Protein AF-A0A7S1RAZ5-F1 (afdb_monomer_lite)

Structure (mmCIF, N/CA/C/O backbone):
data_AF-A0A7S1RAZ5-F1
#
_entry.id   AF-A0A7S1RAZ5-F1
#
loop_
_atom_site.group_PDB
_atom_site.id
_atom_site.type_symbol
_atom_site.label_atom_id
_atom_site.label_alt_id
_atom_site.label_comp_id
_atom_site.label_asym_id
_atom_site.label_entity_id
_atom_site.label_seq_id
_atom_site.pdbx_PDB_ins_code
_atom_site.Cartn_x
_atom_site.Cartn_y
_atom_site.Cartn_z
_atom_site.occupancy
_atom_site.B_iso_or_equiv
_atom_site.auth_seq_id
_atom_site.auth_comp_id
_atom_site.auth_asym_id
_atom_site.auth_atom_id
_atom_site.pdbx_PDB_model_num
ATOM 1 N N . HIS A 1 1 ? 6.967 10.173 -0.374 1.00 57.59 1 HIS A N 1
ATOM 2 C CA . HIS A 1 1 ? 5.777 9.998 -1.207 1.00 57.59 1 HIS A CA 1
ATOM 3 C C . HIS A 1 1 ? 4.583 10.631 -0.535 1.00 57.59 1 HIS A C 1
ATOM 5 O O . HIS A 1 1 ? 4.177 10.258 0.562 1.00 57.59 1 HIS A O 1
ATOM 11 N N . ASP A 1 2 ? 4.036 11.624 -1.214 1.00 64.44 2 ASP A N 1
ATOM 12 C CA . ASP A 1 2 ? 2.746 12.195 -0.880 1.00 64.44 2 ASP A CA 1
ATOM 13 C C . ASP A 1 2 ? 1.696 11.115 -1.166 1.00 64.44 2 ASP A C 1
ATOM 15 O O . ASP A 1 2 ? 1.567 10.664 -2.300 1.00 64.44 2 ASP A O 1
ATOM 19 N N . PHE A 1 3 ? 1.022 10.618 -0.130 1.00 72.19 3 PHE A N 1
ATOM 20 C CA . PHE A 1 3 ? 0.052 9.518 -0.200 1.00 72.19 3 PHE A CA 1
ATOM 21 C C . PHE A 1 3 ? -1.250 9.973 -0.895 1.00 72.19 3 PHE A C 1
ATOM 23 O O . PHE A 1 3 ? -2.322 10.004 -0.291 1.0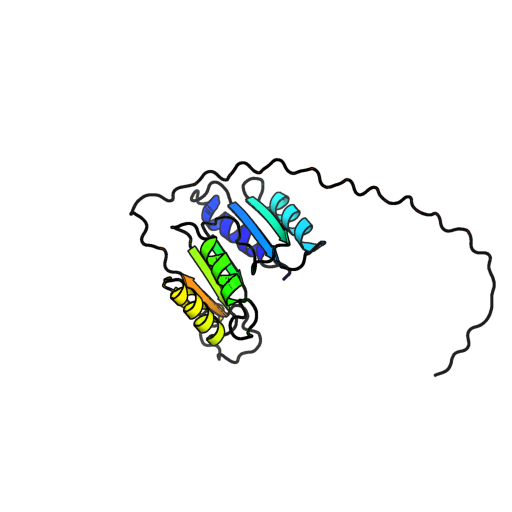0 72.19 3 PHE A O 1
ATOM 30 N N . PHE A 1 4 ? -1.150 10.413 -2.152 1.00 83.06 4 PHE A N 1
ATOM 31 C CA . PHE A 1 4 ? -2.234 11.006 -2.939 1.00 83.06 4 PHE A CA 1
ATOM 32 C C . PHE A 1 4 ? -3.347 10.011 -3.267 1.00 83.06 4 PHE A C 1
ATOM 34 O O . PHE A 1 4 ? -4.459 10.408 -3.605 1.00 83.06 4 PHE A O 1
ATOM 41 N N . GLU A 1 5 ? -3.076 8.717 -3.142 1.00 83.25 5 GLU A N 1
ATOM 42 C CA . GLU A 1 5 ? -4.035 7.647 -3.367 1.00 83.25 5 GLU A CA 1
ATOM 43 C C . GLU A 1 5 ? -5.006 7.480 -2.192 1.00 83.25 5 GLU A C 1
ATOM 45 O O . GLU A 1 5 ? -6.050 6.848 -2.368 1.00 83.25 5 GLU A O 1
ATOM 50 N N . ALA A 1 6 ? -4.710 8.046 -1.010 1.00 84.94 6 ALA A N 1
ATOM 51 C CA . ALA A 1 6 ? -5.523 7.857 0.194 1.00 84.94 6 ALA A CA 1
ATOM 52 C C . ALA A 1 6 ? -7.012 8.171 -0.028 1.00 84.94 6 ALA A C 1
ATOM 54 O O . ALA A 1 6 ? -7.842 7.331 0.332 1.00 84.94 6 ALA A O 1
ATOM 55 N N . PRO A 1 7 ? -7.387 9.304 -0.663 1.00 88.00 7 PRO A N 1
ATOM 56 C CA . PRO A 1 7 ? -8.792 9.633 -0.867 1.00 88.00 7 PRO A CA 1
ATOM 57 C C . PRO A 1 7 ? -9.536 8.633 -1.751 1.00 88.00 7 PRO A C 1
ATOM 59 O O . PRO A 1 7 ? -10.714 8.363 -1.519 1.00 88.00 7 PRO A O 1
ATOM 62 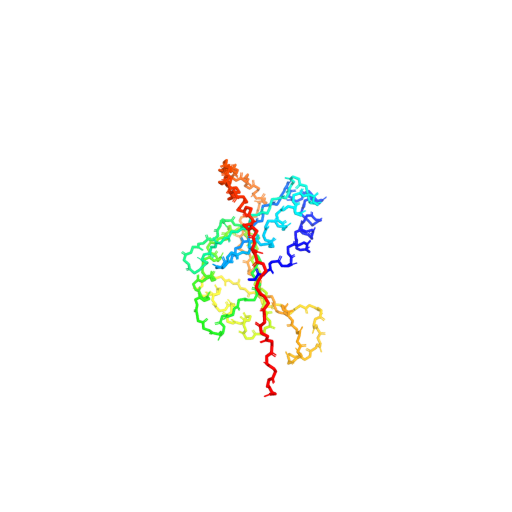N N . LEU A 1 8 ? -8.856 8.047 -2.739 1.00 91.12 8 LEU A N 1
ATOM 63 C CA . LEU A 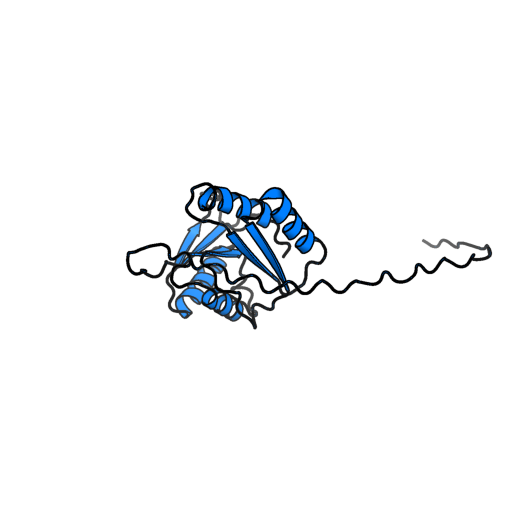1 8 ? -9.443 7.052 -3.634 1.00 91.12 8 LEU A CA 1
ATOM 64 C C . LEU A 1 8 ? -9.521 5.683 -2.952 1.00 91.12 8 LEU A C 1
ATOM 66 O O . LEU A 1 8 ? -10.577 5.050 -2.939 1.00 91.12 8 LEU A O 1
ATOM 70 N N . LEU A 1 9 ? -8.416 5.245 -2.346 1.00 91.38 9 LEU A N 1
ATOM 71 C CA . LEU A 1 9 ? -8.306 3.929 -1.727 1.00 91.38 9 LEU A CA 1
ATOM 72 C C . LEU A 1 9 ? -9.225 3.792 -0.513 1.00 91.38 9 LEU A C 1
ATOM 74 O O . LEU A 1 9 ? -9.953 2.807 -0.411 1.00 91.38 9 LEU A O 1
ATOM 78 N N . LEU A 1 10 ? -9.213 4.762 0.405 1.00 95.06 10 LEU A N 1
ATOM 79 C CA . LEU A 1 10 ? -10.023 4.681 1.620 1.00 95.06 10 LEU A CA 1
ATOM 80 C C . LEU A 1 10 ? -11.514 4.711 1.289 1.00 95.06 10 LEU A C 1
ATOM 82 O O . LEU A 1 10 ? -12.260 3.896 1.825 1.00 95.06 10 LEU A O 1
ATOM 86 N N . SER A 1 11 ? -11.937 5.570 0.359 1.00 95.56 11 SER A N 1
ATOM 87 C CA . SER A 1 11 ? -13.334 5.621 -0.093 1.00 95.56 11 SER A CA 1
ATOM 88 C C . SER A 1 11 ? -13.774 4.292 -0.709 1.00 95.56 11 SER A C 1
ATOM 90 O O . SER A 1 11 ? -14.821 3.756 -0.350 1.00 95.56 11 SER A O 1
ATOM 92 N N . PHE A 1 12 ? -12.939 3.706 -1.573 1.00 95.50 12 PHE A N 1
ATOM 93 C CA . PHE A 1 12 ? -13.202 2.391 -2.152 1.00 95.50 12 PHE A CA 1
ATOM 94 C C . PHE A 1 12 ? -13.322 1.300 -1.077 1.00 95.50 12 PHE A C 1
ATOM 96 O O . PHE A 1 12 ? -14.238 0.479 -1.117 1.00 95.50 12 PHE A O 1
ATOM 103 N N . LEU A 1 13 ? -12.424 1.286 -0.089 1.00 95.06 13 LEU A N 1
ATOM 104 C CA . LEU A 1 13 ? -12.468 0.305 0.996 1.00 95.06 13 LEU A CA 1
ATOM 105 C C . LEU A 1 13 ? -13.710 0.480 1.880 1.00 95.06 13 LEU A C 1
ATOM 107 O O . LEU A 1 13 ? -14.305 -0.521 2.278 1.00 95.06 13 LEU A O 1
ATOM 111 N N . VAL A 1 14 ? -14.137 1.715 2.156 1.00 96.44 14 VAL A N 1
ATOM 112 C CA . VAL A 1 14 ? -15.386 1.994 2.886 1.00 96.44 14 VAL A CA 1
ATOM 113 C C . VAL A 1 14 ? -16.583 1.411 2.143 1.00 96.44 14 VAL A C 1
ATOM 115 O O . VAL A 1 14 ? -17.307 0.598 2.721 1.00 96.44 14 VAL A O 1
ATOM 118 N N . GLU A 1 15 ? -16.730 1.733 0.856 1.00 96.75 15 GLU A N 1
ATOM 119 C CA . GLU A 1 15 ? -17.832 1.243 0.016 1.00 96.75 15 GLU A CA 1
ATOM 120 C C . GLU A 1 15 ? -17.870 -0.292 -0.017 1.00 96.75 15 GLU A C 1
ATOM 122 O O . GLU A 1 15 ? -18.930 -0.923 0.007 1.00 96.75 15 GLU A O 1
ATOM 127 N N . ARG A 1 16 ? -16.696 -0.929 -0.086 1.00 95.31 16 ARG A N 1
ATOM 128 C CA . ARG A 1 16 ? -16.595 -2.380 -0.274 1.00 95.31 16 ARG A CA 1
ATOM 129 C C . ARG A 1 16 ? -16.663 -3.181 1.008 1.00 95.31 16 ARG A C 1
ATOM 131 O O . ARG A 1 16 ? -17.141 -4.312 0.960 1.00 95.31 16 ARG A O 1
ATOM 138 N N . LEU A 1 17 ? -16.194 -2.635 2.122 1.00 94.69 17 LEU A N 1
ATOM 139 C CA . LEU A 1 17 ? -16.092 -3.367 3.379 1.00 94.69 17 LEU A CA 1
ATOM 140 C C . LEU A 1 17 ? -17.110 -2.873 4.397 1.00 94.69 17 LEU A C 1
ATOM 142 O O . LEU A 1 17 ? -17.865 -3.670 4.948 1.00 94.69 17 LEU A O 1
ATOM 146 N N . VAL A 1 18 ? -17.150 -1.567 4.643 1.00 94.56 18 VAL A N 1
ATOM 147 C CA . VAL A 1 18 ? -17.951 -0.994 5.728 1.00 94.56 18 VAL A CA 1
ATOM 148 C C . VAL A 1 18 ? -19.419 -0.912 5.328 1.00 94.56 18 VAL A C 1
ATOM 150 O O . VAL A 1 18 ? -20.278 -1.428 6.041 1.00 94.56 18 VAL A O 1
ATOM 153 N N . ASP A 1 19 ? -19.719 -0.345 4.162 1.00 95.44 19 ASP A N 1
ATOM 154 C CA . ASP A 1 19 ? -21.107 -0.138 3.727 1.00 95.44 19 ASP A CA 1
ATOM 155 C C . ASP A 1 19 ? -21.813 -1.450 3.358 1.00 95.44 19 ASP A C 1
ATOM 157 O O . ASP A 1 19 ? -23.037 -1.546 3.407 1.00 95.44 19 ASP A O 1
ATOM 161 N N . ARG A 1 20 ? -21.037 -2.503 3.077 1.00 95.62 20 ARG A N 1
ATOM 162 C CA . ARG A 1 20 ? -21.539 -3.873 2.884 1.00 95.62 20 ARG A CA 1
ATOM 163 C C . ARG A 1 20 ? -21.630 -4.688 4.176 1.00 95.62 20 ARG A C 1
ATOM 165 O O . ARG A 1 20 ? -21.976 -5.864 4.118 1.00 95.62 20 ARG A O 1
ATOM 172 N N . GLY A 1 21 ? -21.287 -4.105 5.325 1.00 94.00 21 GLY A N 1
ATOM 173 C CA . GLY A 1 21 ? -21.320 -4.783 6.624 1.00 94.00 21 GLY A CA 1
ATOM 174 C C . GLY A 1 21 ? -20.254 -5.870 6.811 1.00 94.00 21 GLY A C 1
ATOM 175 O O . GLY A 1 21 ? -20.356 -6.660 7.746 1.00 94.00 21 GLY A O 1
ATOM 176 N N . LEU A 1 22 ? -19.230 -5.919 5.952 1.00 91.88 22 LEU A N 1
ATOM 177 C CA . LEU A 1 22 ? -18.099 -6.850 6.069 1.00 91.88 22 LEU A CA 1
ATOM 178 C C . LEU A 1 22 ? -17.066 -6.383 7.105 1.00 91.88 22 LEU A C 1
ATOM 180 O O . LEU A 1 22 ? -16.287 -7.190 7.606 1.00 91.88 22 LEU A O 1
ATOM 184 N N . ALA A 1 23 ? -17.063 -5.090 7.436 1.00 93.94 23 ALA A N 1
ATOM 185 C CA . ALA A 1 23 ? -16.242 -4.493 8.481 1.00 93.94 23 ALA A CA 1
ATOM 186 C C . ALA A 1 23 ? -17.043 -3.458 9.283 1.00 93.94 23 ALA A C 1
ATOM 188 O O . ALA A 1 23 ? -17.946 -2.806 8.765 1.00 93.94 23 ALA A O 1
ATOM 189 N N . ARG A 1 24 ? -16.687 -3.273 10.560 1.00 95.12 24 ARG A N 1
ATOM 190 C CA . ARG A 1 24 ? -17.278 -2.222 11.416 1.00 95.12 24 ARG A CA 1
ATOM 191 C C . ARG A 1 24 ? -16.602 -0.861 11.238 1.00 95.12 24 ARG A C 1
ATOM 193 O O . ARG A 1 24 ? -17.204 0.166 11.537 1.00 95.12 24 ARG A O 1
ATOM 200 N N . GLY A 1 25 ? -15.362 -0.870 10.761 1.00 96.12 25 GLY A N 1
ATOM 201 C CA . GLY A 1 25 ? -14.545 0.307 10.517 1.00 96.12 25 GLY A CA 1
ATOM 202 C C . GLY A 1 25 ? -13.199 -0.068 9.903 1.00 96.12 25 GLY A C 1
ATOM 203 O O . GLY A 1 25 ? -12.895 -1.251 9.743 1.00 96.12 25 GLY A O 1
ATOM 204 N N . ILE A 1 26 ? -12.414 0.945 9.550 1.00 96.81 26 ILE A N 1
ATOM 205 C CA . ILE A 1 26 ? -11.094 0.821 8.930 1.00 96.81 26 ILE A CA 1
ATOM 206 C C . ILE A 1 26 ? -10.095 1.625 9.762 1.00 96.81 26 ILE A C 1
ATOM 208 O O . ILE A 1 26 ? -10.326 2.797 10.050 1.00 96.81 26 ILE A O 1
ATOM 212 N N . SER A 1 27 ? -8.970 1.004 10.112 1.00 96.81 27 SER A N 1
ATOM 213 C CA . SER A 1 27 ? -7.800 1.695 10.658 1.00 96.81 27 SER A CA 1
ATOM 214 C C . SER A 1 27 ? -6.679 1.609 9.632 1.00 96.81 27 SER A C 1
ATOM 216 O O . SER A 1 27 ? -6.159 0.527 9.375 1.00 96.81 27 SER A O 1
ATOM 218 N N . ALA A 1 28 ? -6.336 2.739 9.027 1.00 95.94 28 ALA A N 1
ATOM 219 C CA . ALA A 1 28 ? -5.299 2.852 8.019 1.00 95.94 28 ALA A CA 1
ATOM 220 C C . ALA A 1 28 ? -4.043 3.486 8.617 1.00 95.94 28 ALA A C 1
ATOM 222 O O . ALA A 1 28 ? -4.109 4.501 9.314 1.00 95.94 28 ALA A O 1
ATOM 223 N N . PHE A 1 29 ? -2.894 2.896 8.303 1.00 95.31 29 PHE A N 1
ATOM 224 C CA . PHE A 1 29 ? -1.586 3.405 8.688 1.00 95.31 29 PHE A CA 1
ATOM 225 C C . PHE A 1 29 ? -0.763 3.640 7.430 1.00 95.31 29 PHE A C 1
ATOM 227 O O . PHE A 1 29 ? -0.625 2.739 6.604 1.00 95.31 29 PHE A O 1
ATOM 234 N N . GLY A 1 30 ? -0.221 4.844 7.293 1.00 93.81 30 GLY A N 1
ATOM 235 C CA . GLY A 1 30 ? 0.746 5.182 6.256 1.00 93.81 30 GLY A CA 1
ATOM 236 C C . GLY A 1 30 ? 2.031 5.688 6.890 1.00 93.81 30 GLY A C 1
ATOM 237 O O . GLY A 1 30 ? 2.021 6.280 7.973 1.00 93.81 30 GLY A O 1
ATOM 238 N N . SER A 1 31 ? 3.149 5.440 6.223 1.00 92.69 31 SER A N 1
ATOM 239 C CA . SER A 1 31 ? 4.442 5.902 6.701 1.00 92.69 31 SER A CA 1
ATOM 240 C C . SER A 1 31 ? 5.403 6.199 5.573 1.00 92.69 31 SER A C 1
ATOM 242 O O . SER A 1 31 ? 5.333 5.583 4.512 1.00 92.69 31 SER A O 1
ATOM 244 N N . ASP A 1 32 ? 6.344 7.088 5.856 1.00 92.19 32 ASP A N 1
ATOM 245 C CA . ASP A 1 32 ? 7.464 7.400 4.979 1.00 92.19 32 ASP A CA 1
ATOM 246 C C . ASP A 1 32 ? 8.720 7.678 5.816 1.00 92.19 32 ASP A C 1
ATOM 248 O O . ASP A 1 32 ? 8.626 8.012 7.002 1.00 92.19 32 ASP A O 1
ATOM 252 N N . LEU A 1 33 ? 9.892 7.573 5.194 1.00 92.69 33 LEU A N 1
ATOM 253 C CA . LEU A 1 33 ? 11.167 7.928 5.806 1.00 92.69 33 LEU A CA 1
ATOM 254 C C . LEU A 1 33 ? 11.240 9.429 6.109 1.00 92.69 33 LEU A C 1
ATOM 256 O O . LEU A 1 33 ? 11.848 9.834 7.104 1.00 92.69 33 LEU A O 1
ATOM 260 N N . HIS A 1 34 ? 10.606 10.251 5.268 1.00 93.00 34 HIS A N 1
ATOM 261 C CA . HIS A 1 34 ? 10.566 11.702 5.425 1.00 93.00 34 HIS A CA 1
ATOM 262 C C . HIS A 1 34 ? 9.166 12.183 5.826 1.00 93.00 34 HIS A C 1
ATOM 264 O O . HIS A 1 34 ? 8.182 11.813 5.180 1.00 93.00 34 HIS A O 1
ATOM 270 N N . PRO A 1 35 ? 9.049 13.032 6.863 1.00 92.00 35 PRO A N 1
ATOM 271 C CA . PRO A 1 35 ? 7.756 13.546 7.285 1.00 92.00 35 PRO A CA 1
ATOM 272 C C . PRO A 1 35 ? 7.159 14.468 6.214 1.00 92.00 35 PRO A C 1
ATOM 274 O O . PRO A 1 35 ? 7.884 15.242 5.589 1.00 92.00 35 PRO A O 1
ATOM 277 N N . GLN A 1 36 ? 5.833 14.430 6.047 1.00 92.00 36 GLN A N 1
ATOM 278 C CA . GLN A 1 36 ? 5.101 15.346 5.160 1.00 92.00 36 GLN A CA 1
ATOM 279 C C . GLN A 1 36 ? 4.239 16.311 5.988 1.00 92.00 36 GLN A C 1
ATOM 281 O O . GLN A 1 36 ? 3.057 16.044 6.226 1.00 92.00 36 GLN A O 1
ATOM 286 N N . PRO A 1 37 ? 4.800 17.443 6.454 1.00 92.50 37 PRO A N 1
ATOM 287 C CA . PRO A 1 37 ? 4.145 18.307 7.440 1.00 92.50 37 PRO A CA 1
ATOM 288 C C . PRO A 1 37 ? 2.872 18.989 6.923 1.00 92.50 37 PRO A C 1
ATOM 290 O O . PRO A 1 37 ? 2.037 19.394 7.725 1.00 92.50 37 PRO A O 1
ATOM 293 N N . PHE A 1 38 ? 2.715 19.123 5.604 1.00 91.88 38 PHE A N 1
ATOM 294 C CA . PHE A 1 38 ? 1.534 19.738 4.997 1.00 91.88 38 PHE A CA 1
ATOM 295 C C . PHE A 1 38 ? 0.451 18.703 4.667 1.00 91.88 38 PHE A C 1
ATOM 297 O O . PHE A 1 38 ? -0.694 18.830 5.100 1.00 91.88 38 PHE A O 1
ATOM 304 N N . TRP A 1 39 ? 0.814 17.655 3.924 1.00 92.06 39 TRP A N 1
ATOM 305 C CA . TRP A 1 39 ? -0.159 16.701 3.394 1.00 92.06 39 TRP A CA 1
ATOM 306 C C . TRP A 1 39 ? -0.698 15.734 4.437 1.00 92.06 39 TRP A C 1
ATOM 308 O O . TRP A 1 39 ? -1.877 15.395 4.384 1.00 92.06 39 TRP A O 1
ATOM 318 N N . TRP A 1 40 ? 0.119 15.289 5.395 1.00 93.56 40 TRP A N 1
ATOM 319 C CA . TRP A 1 40 ? -0.354 14.307 6.369 1.00 93.56 40 TRP A CA 1
ATOM 320 C C . TRP A 1 40 ? -1.484 14.840 7.256 1.00 93.56 40 TRP A C 1
ATOM 322 O O . TRP A 1 40 ? -2.535 14.195 7.283 1.00 93.56 40 TRP A O 1
ATOM 332 N N . PRO A 1 41 ? -1.367 16.025 7.893 1.00 95.00 41 PRO A N 1
ATOM 333 C CA . PRO A 1 41 ? -2.483 16.584 8.653 1.00 95.00 41 PRO A CA 1
ATOM 334 C C . PRO A 1 41 ? -3.724 16.823 7.786 1.00 95.00 41 PRO A C 1
ATOM 336 O O . PRO A 1 41 ? -4.840 16.555 8.228 1.00 95.00 41 PRO A O 1
ATOM 339 N N . ALA A 1 42 ? -3.537 17.273 6.538 1.00 94.50 42 ALA A N 1
ATOM 340 C CA . ALA A 1 42 ? -4.638 17.495 5.607 1.00 94.50 42 ALA A CA 1
ATOM 341 C C . ALA A 1 42 ? -5.397 16.194 5.294 1.00 94.50 42 ALA A C 1
ATOM 343 O O . ALA A 1 42 ? -6.627 16.185 5.316 1.00 94.50 42 ALA A O 1
ATOM 344 N N . TRP A 1 43 ? -4.693 15.079 5.066 1.00 95.12 43 TRP A N 1
ATOM 345 C CA . TRP A 1 43 ? -5.326 13.786 4.799 1.00 95.12 43 TRP A CA 1
ATOM 346 C C . TRP A 1 43 ? -5.995 13.171 6.020 1.00 95.12 43 TRP A C 1
ATOM 348 O O . TRP A 1 43 ? -7.083 12.603 5.896 1.00 95.12 43 TRP A O 1
ATOM 358 N N . GLU A 1 44 ? -5.399 13.304 7.203 1.00 95.31 44 GLU A N 1
ATOM 359 C CA . GLU A 1 44 ? -6.031 12.860 8.447 1.00 95.31 44 GLU A CA 1
ATOM 360 C C . GLU A 1 44 ? -7.319 13.649 8.727 1.00 95.31 44 GLU A C 1
ATOM 362 O O . GLU A 1 44 ? -8.358 13.054 9.025 1.00 95.31 44 GLU A O 1
ATOM 367 N N . GLN A 1 45 ? -7.286 14.976 8.556 1.00 96.00 45 GLN A N 1
ATOM 368 C CA . GLN A 1 45 ? -8.461 15.834 8.712 1.00 96.00 45 GLN A CA 1
ATOM 369 C C . GLN A 1 45 ? -9.534 15.526 7.662 1.00 96.00 45 GLN A C 1
ATOM 371 O O . GLN A 1 45 ? -10.709 15.387 8.010 1.00 96.00 45 GLN A O 1
ATOM 376 N N . TRP A 1 46 ? -9.144 15.389 6.392 1.00 96.31 46 TRP A N 1
ATOM 377 C CA . TRP A 1 46 ? -10.053 15.021 5.307 1.00 96.31 46 TRP A CA 1
ATOM 378 C C . TRP A 1 46 ? -10.730 13.676 5.579 1.00 96.31 46 TRP A C 1
ATOM 380 O O . TRP A 1 46 ? -11.944 13.569 5.414 1.00 96.31 46 TRP A O 1
ATOM 390 N N . THR A 1 47 ? -9.974 12.677 6.047 1.00 96.88 47 THR A N 1
ATOM 391 C CA . THR A 1 47 ? -10.498 11.343 6.374 1.00 96.88 47 THR A CA 1
ATOM 392 C C . THR A 1 47 ? -11.551 11.437 7.471 1.00 96.88 47 THR A C 1
ATOM 394 O O . THR A 1 47 ? -12.663 10.939 7.299 1.00 96.88 47 THR A O 1
ATOM 397 N N . ALA A 1 48 ? -11.227 12.125 8.571 1.00 96.75 48 ALA A N 1
ATOM 398 C CA . ALA A 1 48 ? -12.138 12.291 9.699 1.00 96.75 48 ALA A CA 1
ATOM 399 C C . ALA A 1 48 ? -13.424 13.035 9.303 1.00 96.75 48 ALA A C 1
ATOM 401 O O . ALA A 1 48 ? -14.513 12.663 9.739 1.00 96.75 48 ALA A O 1
ATOM 402 N N . HIS A 1 49 ? -13.304 14.066 8.462 1.00 97.19 49 HIS A N 1
ATOM 403 C CA . HIS A 1 49 ? -14.440 14.859 7.999 1.00 97.19 49 HIS A CA 1
ATOM 404 C C . HIS A 1 49 ? -15.320 14.109 6.987 1.00 97.19 49 HIS A C 1
ATOM 406 O O . HIS A 1 49 ? -16.542 14.149 7.092 1.00 97.19 49 HIS A O 1
ATOM 412 N N . THR A 1 50 ? -14.706 13.423 6.021 1.00 97.12 50 THR A N 1
ATOM 413 C CA . THR A 1 50 ? -15.400 12.873 4.843 1.00 97.12 50 THR A CA 1
ATOM 414 C C . THR A 1 50 ? -15.908 11.454 5.073 1.00 97.12 50 THR A C 1
ATOM 416 O O . THR A 1 50 ? -17.013 11.119 4.657 1.00 97.12 50 THR A O 1
ATOM 419 N N . LEU A 1 51 ? -15.113 10.607 5.733 1.00 96.69 51 LEU A N 1
ATOM 420 C CA . LEU A 1 51 ? -15.420 9.182 5.914 1.00 96.69 51 LEU A CA 1
ATOM 421 C C . LEU A 1 51 ? -16.004 8.873 7.304 1.00 96.69 51 LEU A C 1
ATOM 423 O O . LEU A 1 51 ? -16.503 7.771 7.555 1.00 96.69 51 LEU A O 1
ATOM 427 N N . GLY A 1 52 ? -15.995 9.868 8.194 1.00 95.31 52 GLY A N 1
ATOM 428 C CA . GLY A 1 52 ? -16.607 9.805 9.513 1.00 95.31 52 GLY A CA 1
ATOM 429 C C . GLY A 1 52 ? -15.854 8.914 10.510 1.00 95.31 52 GLY A C 1
ATOM 430 O O . GLY A 1 52 ? -14.755 8.430 10.244 1.00 95.31 52 GLY A O 1
ATOM 431 N N . PRO A 1 53 ? -16.449 8.649 11.687 1.00 96.25 53 PRO A N 1
ATOM 432 C CA . PRO A 1 53 ? -15.753 8.027 12.819 1.00 96.25 53 PRO A CA 1
ATOM 433 C C . PRO A 1 53 ? -15.427 6.541 12.620 1.00 96.25 53 PRO A C 1
ATOM 435 O O . PRO A 1 53 ? -14.722 5.950 13.434 1.00 96.25 53 PRO A O 1
ATOM 438 N N . ARG A 1 54 ? -15.955 5.914 11.561 1.00 96.00 54 ARG A N 1
ATOM 439 C CA . ARG A 1 54 ? -15.675 4.510 11.228 1.00 96.00 54 ARG A CA 1
ATOM 440 C C . ARG A 1 54 ? -14.339 4.342 10.502 1.00 96.00 54 ARG A C 1
ATOM 442 O O . ARG A 1 54 ? -13.925 3.204 10.303 1.00 96.00 54 ARG A O 1
ATOM 449 N N . VAL A 1 55 ? -13.676 5.430 10.106 1.00 97.56 55 VAL A N 1
ATOM 450 C CA . VAL A 1 55 ? -12.374 5.388 9.434 1.00 97.56 55 VAL A CA 1
ATOM 451 C C . VAL A 1 55 ? -11.372 6.245 10.190 1.00 97.56 55 VAL A C 1
ATOM 453 O O . VAL A 1 55 ? -11.584 7.437 10.395 1.00 97.56 55 VAL A O 1
ATOM 456 N N . ALA A 1 56 ? -10.259 5.636 10.578 1.00 97.06 56 ALA A N 1
ATOM 457 C CA . ALA A 1 56 ? -9.117 6.324 11.154 1.00 97.06 56 ALA A CA 1
ATOM 458 C C . ALA A 1 56 ? -7.927 6.212 10.202 1.00 97.06 56 ALA A C 1
ATOM 460 O O . ALA A 1 56 ? -7.602 5.118 9.747 1.00 97.06 56 ALA A O 1
ATOM 461 N N . LEU A 1 57 ? -7.267 7.335 9.929 1.00 96.38 57 LEU A N 1
ATOM 462 C CA . LEU A 1 57 ? -5.986 7.387 9.230 1.00 96.38 57 LEU A CA 1
ATOM 463 C C . LEU A 1 57 ? -4.926 7.893 10.206 1.00 96.38 57 LEU A C 1
ATOM 465 O O . LEU A 1 57 ? -5.166 8.848 10.943 1.00 96.38 57 LEU A O 1
ATOM 469 N N . THR A 1 58 ? -3.780 7.221 10.243 1.00 95.62 58 THR A N 1
ATOM 470 C CA . THR A 1 58 ? -2.594 7.655 10.985 1.00 95.62 58 THR A CA 1
ATOM 471 C C . THR A 1 58 ? -1.401 7.665 10.045 1.00 95.62 58 THR A C 1
ATOM 473 O O . THR A 1 58 ? -1.046 6.629 9.480 1.00 95.62 58 THR A O 1
ATOM 476 N N . LEU A 1 59 ? -0.785 8.830 9.885 1.00 95.06 59 LEU A N 1
ATOM 477 C CA . LEU A 1 59 ? 0.386 9.039 9.044 1.00 95.06 59 LEU A CA 1
ATOM 478 C C . LEU A 1 59 ? 1.571 9.436 9.919 1.00 95.06 59 LEU A C 1
ATOM 480 O O . LEU A 1 59 ? 1.491 10.379 10.705 1.00 95.06 59 LEU A O 1
ATOM 484 N N . ARG A 1 60 ? 2.676 8.695 9.816 1.00 94.81 60 ARG A N 1
ATOM 485 C CA . ARG A 1 60 ? 3.853 8.932 10.658 1.00 94.81 60 ARG A CA 1
ATOM 486 C C . ARG A 1 60 ? 5.158 8.739 9.914 1.00 94.81 60 ARG A C 1
ATOM 488 O O . ARG A 1 60 ? 5.252 7.945 8.984 1.00 94.81 60 ARG A O 1
ATOM 495 N N . GLN A 1 61 ? 6.189 9.430 10.383 1.00 96.06 61 GLN A N 1
ATOM 496 C CA . GLN A 1 61 ? 7.542 9.151 9.940 1.00 96.06 61 GLN A CA 1
ATOM 497 C C . GLN A 1 61 ? 7.962 7.807 10.527 1.00 96.06 61 GLN A C 1
ATOM 499 O O . GLN A 1 61 ? 7.839 7.597 11.733 1.00 96.06 61 GLN A O 1
ATOM 504 N N . GLN A 1 62 ? 8.425 6.903 9.675 1.00 95.94 62 GLN A N 1
ATOM 505 C CA . GLN A 1 62 ? 8.939 5.610 10.092 1.00 95.94 62 GLN A CA 1
ATOM 506 C C . GLN A 1 62 ? 9.930 5.095 9.056 1.00 95.94 62 GLN A C 1
ATOM 508 O O . GLN A 1 62 ? 9.646 5.073 7.859 1.00 95.94 62 GLN A O 1
ATOM 513 N N . ASP A 1 63 ? 11.080 4.635 9.537 1.00 96.62 63 ASP A N 1
ATOM 514 C CA . ASP A 1 63 ? 12.057 3.948 8.706 1.00 96.62 63 ASP A CA 1
ATOM 515 C C . ASP A 1 63 ? 11.672 2.468 8.575 1.00 96.62 63 ASP A C 1
ATOM 517 O O . ASP A 1 63 ? 11.961 1.645 9.449 1.00 96.62 63 ASP A O 1
ATOM 521 N N . LEU A 1 64 ? 11.004 2.127 7.470 1.00 96.06 64 LEU A N 1
ATOM 522 C CA . LEU A 1 64 ? 10.577 0.755 7.187 1.00 96.06 64 LEU A CA 1
ATOM 523 C C . LEU A 1 64 ? 11.743 -0.211 6.952 1.00 96.06 64 LEU A C 1
ATOM 525 O O . LEU A 1 64 ? 11.532 -1.422 6.941 1.00 96.06 64 LEU A O 1
ATOM 529 N N . GLU A 1 65 ? 12.974 0.273 6.781 1.00 96.94 65 GLU A N 1
ATOM 530 C CA . GLU A 1 65 ? 14.146 -0.601 6.767 1.00 96.94 65 GLU A CA 1
ATOM 531 C C . GLU A 1 65 ? 14.415 -1.180 8.161 1.00 96.94 65 GLU A C 1
ATOM 533 O O . GLU A 1 65 ? 14.835 -2.333 8.292 1.00 96.94 65 GLU A O 1
ATOM 538 N N . ARG A 1 66 ? 14.151 -0.392 9.207 1.00 97.50 66 ARG A N 1
ATOM 539 C CA . ARG A 1 66 ? 14.480 -0.719 10.599 1.00 97.50 66 ARG A CA 1
ATOM 540 C C . ARG A 1 66 ? 13.295 -1.265 11.376 1.00 97.50 66 ARG A C 1
ATOM 542 O O . ARG A 1 66 ? 13.474 -2.139 12.219 1.00 97.50 66 ARG A O 1
ATOM 549 N N . GLU A 1 67 ? 12.097 -0.772 11.086 1.00 96.56 67 GLU A N 1
ATOM 550 C CA . GLU A 1 67 ? 10.911 -1.006 11.906 1.00 96.56 67 GLU A CA 1
ATOM 551 C C . GLU A 1 67 ? 9.746 -1.544 11.074 1.00 96.56 67 GLU A C 1
ATOM 553 O O . GLU A 1 67 ? 9.414 -1.015 10.014 1.00 96.56 67 GLU A O 1
ATOM 558 N N . SER A 1 68 ? 9.078 -2.580 11.584 1.00 95.94 68 SER A N 1
ATOM 559 C CA . SER A 1 68 ? 7.835 -3.092 10.995 1.00 95.94 68 SER A CA 1
ATOM 560 C C . SER A 1 68 ? 6.647 -2.173 11.305 1.00 95.94 68 SER A C 1
ATOM 562 O O . SER A 1 68 ? 6.607 -1.489 12.331 1.00 95.94 68 SER A O 1
ATOM 564 N N . MET A 1 69 ? 5.661 -2.156 10.413 1.00 94.69 69 MET A N 1
ATOM 565 C CA . MET A 1 69 ? 4.383 -1.487 10.653 1.00 94.69 69 MET A CA 1
ATOM 566 C C . MET A 1 69 ? 3.546 -2.277 11.674 1.00 94.69 69 MET A C 1
ATOM 568 O O . MET A 1 69 ? 3.849 -3.438 11.963 1.00 94.69 69 MET A O 1
ATOM 572 N N . PRO A 1 70 ? 2.487 -1.672 12.245 1.00 95.25 70 PRO A N 1
ATOM 573 C CA . PRO A 1 70 ? 1.494 -2.425 13.003 1.00 95.25 70 PRO A CA 1
ATOM 574 C C . PRO A 1 70 ? 0.900 -3.569 12.169 1.00 95.25 70 PRO A C 1
ATOM 576 O O . PRO A 1 70 ? 0.839 -3.478 10.942 1.00 95.25 70 PRO A O 1
ATOM 579 N N . GLU A 1 71 ? 0.435 -4.625 12.843 1.00 96.44 71 GLU A N 1
ATOM 580 C CA . GLU A 1 71 ? -0.250 -5.747 12.188 1.00 96.44 71 GLU A CA 1
ATOM 581 C C . GLU A 1 71 ? -1.451 -5.248 11.359 1.00 96.44 71 GLU A C 1
ATOM 583 O O . GLU A 1 71 ? -2.239 -4.426 11.834 1.00 96.44 71 GLU A O 1
ATOM 588 N N . ALA A 1 72 ? -1.599 -5.752 10.131 1.00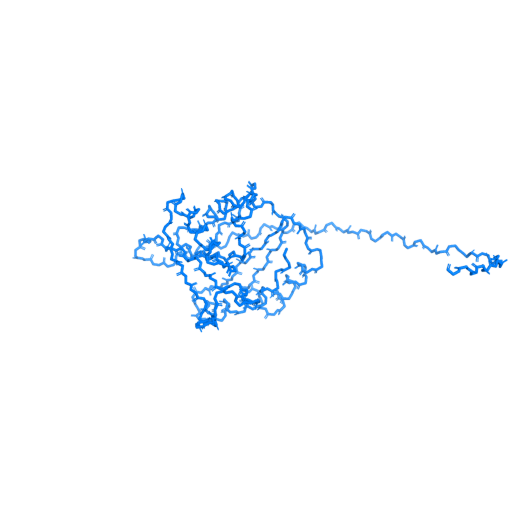 95.62 72 ALA A N 1
ATOM 589 C CA . ALA A 1 72 ? -2.657 -5.364 9.205 1.00 95.62 72 ALA A CA 1
ATOM 590 C C . ALA A 1 72 ? -3.265 -6.572 8.475 1.00 95.62 72 ALA A C 1
ATOM 592 O O . ALA A 1 72 ? -2.552 -7.481 8.044 1.00 95.62 72 ALA A O 1
ATOM 593 N N . ASP A 1 73 ? -4.587 -6.537 8.272 1.00 94.50 73 ASP A N 1
ATOM 594 C CA . ASP A 1 73 ? -5.345 -7.525 7.483 1.00 94.50 73 ASP A CA 1
ATOM 595 C C . ASP A 1 73 ? -5.343 -7.223 5.973 1.00 94.50 73 ASP A C 1
ATOM 597 O O . ASP A 1 73 ? -5.680 -8.073 5.142 1.00 94.50 73 ASP A O 1
ATOM 601 N N . PHE A 1 74 ? -4.953 -6.004 5.605 1.00 94.75 74 PHE A N 1
ATOM 602 C CA . PHE A 1 74 ? -4.761 -5.580 4.227 1.00 94.75 74 PHE A CA 1
ATOM 603 C C . PHE A 1 74 ? -3.531 -4.683 4.134 1.00 94.75 74 PHE A C 1
ATOM 605 O O . PHE A 1 74 ? -3.416 -3.705 4.868 1.00 94.75 74 PHE A O 1
ATOM 612 N N . ILE A 1 75 ? -2.627 -5.009 3.215 1.00 95.81 75 ILE A N 1
ATOM 613 C CA . ILE A 1 75 ? -1.428 -4.223 2.931 1.00 95.81 75 ILE A CA 1
ATOM 614 C C . ILE A 1 75 ? -1.405 -3.899 1.443 1.00 95.81 75 ILE A C 1
ATOM 616 O O . ILE A 1 75 ? -1.443 -4.805 0.607 1.00 95.81 75 ILE A O 1
ATOM 620 N N . LEU A 1 76 ? -1.278 -2.611 1.134 1.00 94.62 76 LEU A N 1
ATOM 621 C CA . LEU A 1 76 ? -0.954 -2.113 -0.194 1.00 94.62 76 LEU A CA 1
ATOM 622 C C . LEU A 1 76 ? 0.364 -1.347 -0.113 1.00 94.62 76 LEU A C 1
ATOM 624 O O . LEU A 1 76 ? 0.457 -0.363 0.616 1.00 94.62 76 LEU A O 1
ATOM 628 N N . ALA A 1 77 ? 1.358 -1.785 -0.875 1.00 93.62 77 ALA A N 1
ATOM 629 C CA . ALA A 1 77 ? 2.615 -1.070 -1.040 1.00 93.62 77 ALA A CA 1
ATOM 630 C C . ALA A 1 77 ? 2.752 -0.628 -2.499 1.00 93.62 77 ALA A C 1
ATOM 632 O O . ALA A 1 77 ? 2.634 -1.443 -3.416 1.00 93.62 77 ALA A O 1
ATOM 633 N N . ALA A 1 78 ? 2.974 0.667 -2.707 1.00 91.81 78 ALA A N 1
ATOM 634 C CA . ALA A 1 78 ? 3.119 1.258 -4.029 1.00 91.81 78 ALA A CA 1
ATOM 635 C C . ALA A 1 78 ? 4.600 1.472 -4.357 1.00 91.81 78 ALA A C 1
ATOM 637 O O . ALA A 1 78 ? 5.345 2.013 -3.546 1.00 91.81 78 ALA A O 1
ATOM 638 N N . HIS A 1 79 ? 4.984 1.048 -5.558 1.00 92.12 79 HIS A N 1
ATOM 639 C CA . HIS A 1 79 ? 6.284 1.251 -6.188 1.00 92.12 79 HIS A CA 1
ATOM 640 C C . HIS A 1 79 ? 7.498 0.815 -5.341 1.00 92.12 79 HIS A C 1
ATOM 642 O O . HIS A 1 79 ? 8.368 1.630 -5.039 1.00 92.12 79 HIS A O 1
ATOM 648 N N . PRO A 1 80 ? 7.598 -0.470 -4.938 1.00 92.50 80 PRO A N 1
ATOM 649 C CA . PRO A 1 80 ? 8.847 -0.978 -4.391 1.00 92.50 80 PRO A CA 1
ATOM 650 C C . PRO A 1 80 ? 9.928 -1.047 -5.479 1.00 92.50 80 PRO A C 1
ATOM 652 O O . PRO A 1 80 ? 9.802 -1.800 -6.444 1.00 92.50 80 PRO A O 1
ATOM 655 N N . GLU A 1 81 ? 11.025 -0.312 -5.306 1.00 92.75 81 GLU A N 1
ATOM 656 C CA . GLU A 1 81 ? 12.114 -0.236 -6.295 1.00 92.75 81 GLU A CA 1
ATOM 657 C C . GLU A 1 81 ? 13.186 -1.320 -6.077 1.00 92.75 81 GLU A C 1
ATOM 659 O O . GLU A 1 81 ? 14.384 -1.048 -5.974 1.00 92.75 81 GLU A O 1
ATOM 664 N N . VAL A 1 82 ? 12.761 -2.584 -5.994 1.00 94.25 82 VAL A N 1
ATOM 665 C CA . VAL A 1 82 ? 13.631 -3.724 -5.629 1.00 94.25 82 VAL A CA 1
ATOM 666 C C . VAL A 1 82 ? 14.814 -3.907 -6.593 1.00 94.25 82 VAL A C 1
ATOM 668 O O . VAL A 1 82 ? 15.858 -4.427 -6.205 1.00 94.25 82 VAL A O 1
ATOM 671 N N . THR A 1 83 ? 14.684 -3.460 -7.844 1.00 94.44 83 THR A N 1
ATOM 672 C CA . THR A 1 83 ? 15.722 -3.584 -8.880 1.00 94.44 83 THR A CA 1
ATOM 673 C C . THR A 1 83 ? 16.785 -2.487 -8.840 1.00 94.44 83 THR A C 1
ATOM 675 O O . THR A 1 83 ? 17.830 -2.648 -9.462 1.00 94.44 83 THR A O 1
ATOM 678 N N . ASN A 1 84 ? 16.557 -1.393 -8.107 1.00 91.38 84 ASN A N 1
ATOM 679 C CA . ASN A 1 84 ? 17.468 -0.240 -8.067 1.00 91.38 84 ASN A CA 1
ATOM 680 C C . ASN A 1 84 ? 18.516 -0.345 -6.940 1.00 91.38 84 ASN A C 1
ATOM 682 O O . ASN A 1 84 ? 19.283 0.587 -6.701 1.00 91.38 84 ASN A O 1
ATOM 686 N N . GLY A 1 85 ? 18.567 -1.486 -6.244 1.00 88.88 85 GLY A N 1
ATOM 687 C CA . GLY A 1 85 ? 19.412 -1.692 -5.069 1.00 88.88 85 GLY A CA 1
ATOM 688 C C . GLY A 1 85 ? 18.818 -1.070 -3.802 1.00 88.88 85 GLY A C 1
ATOM 689 O O . GLY A 1 85 ? 17.612 -0.877 -3.687 1.00 88.88 85 GLY A O 1
ATOM 690 N N . GLY A 1 86 ? 19.663 -0.783 -2.811 1.00 91.00 86 GLY A N 1
ATOM 691 C CA . GLY A 1 86 ? 19.231 -0.161 -1.558 1.00 91.00 86 GLY A CA 1
ATOM 692 C C . GLY A 1 86 ? 18.550 -1.122 -0.567 1.00 91.00 86 GLY A C 1
ATOM 693 O O . GLY A 1 86 ? 18.762 -2.336 -0.615 1.00 91.00 86 GLY A O 1
ATOM 694 N N . PRO A 1 87 ? 17.767 -0.590 0.386 1.00 96.00 87 PRO A N 1
ATOM 695 C CA . PRO A 1 87 ? 17.258 -1.355 1.524 1.00 96.00 87 PRO A CA 1
ATOM 696 C C . PRO A 1 87 ? 15.966 -2.139 1.244 1.00 96.00 87 PRO A C 1
ATOM 698 O O . PRO A 1 87 ? 15.387 -2.713 2.167 1.00 96.00 87 PRO A O 1
ATOM 701 N N . TRP A 1 88 ? 15.496 -2.188 -0.006 1.00 95.38 88 TRP A N 1
ATOM 702 C CA . TRP A 1 88 ? 14.183 -2.734 -0.362 1.00 95.38 88 TRP A CA 1
ATOM 703 C C . TRP A 1 88 ? 13.908 -4.163 0.113 1.00 95.38 88 TRP A C 1
ATOM 705 O O . TRP A 1 88 ? 12.828 -4.374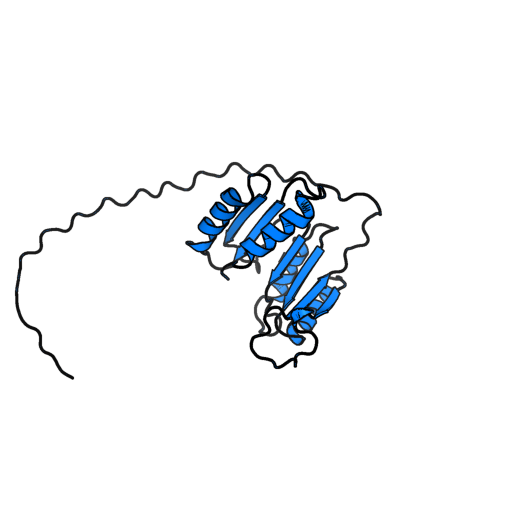 0.662 1.00 95.38 88 TRP A O 1
ATOM 715 N N . PRO A 1 89 ? 14.836 -5.136 0.015 1.00 95.31 89 PRO A N 1
ATOM 716 C CA . PRO A 1 89 ? 14.593 -6.465 0.576 1.00 95.31 89 PRO A CA 1
ATOM 717 C C . PRO A 1 89 ? 14.313 -6.436 2.088 1.00 95.31 89 PRO A C 1
ATOM 719 O O . PRO A 1 89 ? 13.436 -7.151 2.570 1.00 95.31 89 PRO A O 1
ATOM 722 N N . ARG A 1 90 ? 14.997 -5.561 2.844 1.00 97.19 90 ARG A N 1
ATOM 723 C CA . ARG A 1 90 ? 14.751 -5.379 4.286 1.00 97.19 90 ARG A CA 1
ATOM 724 C C . ARG A 1 90 ? 13.408 -4.700 4.550 1.00 97.19 90 ARG A C 1
ATOM 726 O O . ARG A 1 90 ? 12.665 -5.170 5.412 1.00 97.19 90 ARG A O 1
ATOM 733 N N . ILE A 1 91 ? 13.085 -3.653 3.786 1.00 97.19 91 ILE A N 1
ATOM 734 C CA . ILE A 1 91 ? 11.787 -2.959 3.843 1.00 97.19 91 ILE A CA 1
ATOM 735 C C . ILE A 1 91 ? 10.647 -3.948 3.593 1.00 97.19 91 ILE A C 1
ATOM 737 O O . ILE A 1 91 ? 9.738 -4.068 4.412 1.00 97.19 91 ILE A O 1
ATOM 741 N N . LEU A 1 92 ? 10.719 -4.711 2.501 1.00 97.31 92 LEU A N 1
ATOM 742 C CA . LEU A 1 92 ? 9.726 -5.727 2.169 1.00 97.31 92 LEU A CA 1
ATOM 743 C C . LEU A 1 92 ? 9.631 -6.786 3.268 1.00 97.31 92 LEU A C 1
ATOM 745 O O . LEU A 1 92 ? 8.526 -7.109 3.688 1.00 97.31 92 LEU A O 1
ATOM 749 N N . GLY A 1 93 ? 10.752 -7.251 3.824 1.00 97.25 93 GLY A N 1
ATOM 750 C CA . GLY A 1 93 ? 10.738 -8.162 4.969 1.00 97.25 93 GLY A CA 1
ATOM 751 C C . GLY A 1 93 ? 9.984 -7.607 6.189 1.00 97.25 93 GLY A C 1
ATOM 752 O O . GLY A 1 93 ? 9.217 -8.338 6.818 1.00 97.25 93 GLY A O 1
ATOM 753 N N . ASN A 1 94 ? 10.147 -6.321 6.519 1.00 97.94 94 ASN A N 1
ATOM 754 C CA . ASN A 1 94 ? 9.383 -5.643 7.579 1.00 97.94 94 ASN A CA 1
ATOM 755 C C . ASN A 1 94 ? 7.887 -5.526 7.241 1.00 97.94 94 ASN A C 1
ATOM 757 O O . ASN A 1 94 ? 7.032 -5.799 8.088 1.00 97.94 94 ASN A O 1
ATOM 761 N N . VAL A 1 95 ? 7.552 -5.169 6.000 1.00 96.69 95 VAL A N 1
ATOM 762 C CA . VAL A 1 95 ? 6.160 -5.096 5.531 1.00 96.69 95 VAL A CA 1
ATOM 763 C C . VAL A 1 95 ? 5.486 -6.469 5.611 1.00 96.69 95 VAL A C 1
ATOM 765 O O . VAL A 1 95 ? 4.378 -6.589 6.128 1.00 96.69 95 VAL A O 1
ATOM 768 N N . LEU A 1 96 ? 6.170 -7.529 5.179 1.00 96.75 96 LEU A N 1
ATOM 769 C CA . LEU A 1 96 ? 5.664 -8.901 5.225 1.00 96.75 96 LEU A CA 1
ATOM 770 C C . LEU A 1 96 ? 5.443 -9.395 6.660 1.00 96.75 96 LEU A C 1
ATOM 772 O O . LEU A 1 96 ? 4.457 -10.087 6.905 1.00 96.75 96 LEU A O 1
ATOM 776 N N . ARG A 1 97 ? 6.302 -9.004 7.614 1.00 96.31 97 ARG A N 1
ATOM 777 C CA . ARG A 1 97 ? 6.110 -9.277 9.053 1.00 96.31 97 ARG A CA 1
ATOM 778 C C . ARG A 1 97 ? 4.911 -8.555 9.662 1.00 96.31 97 ARG A C 1
ATOM 780 O O . ARG A 1 97 ? 4.392 -9.007 10.674 1.00 96.31 97 ARG A O 1
ATOM 787 N N . SER A 1 98 ? 4.466 -7.464 9.047 1.00 96.62 98 SER A N 1
ATOM 788 C CA . SER A 1 98 ? 3.310 -6.684 9.504 1.00 96.62 98 SER A CA 1
ATOM 789 C C . SER A 1 98 ? 1.977 -7.317 9.077 1.00 96.62 98 SER A C 1
ATOM 791 O O . SER A 1 98 ? 0.911 -6.771 9.338 1.00 96.62 98 SER A O 1
ATOM 793 N N . ARG A 1 99 ? 1.994 -8.461 8.384 1.00 95.62 99 ARG A N 1
ATOM 794 C CA . ARG A 1 99 ? 0.781 -9.155 7.944 1.00 95.62 99 ARG A CA 1
ATOM 795 C C . ARG A 1 99 ? 0.171 -9.971 9.074 1.00 95.62 99 ARG A C 1
ATOM 797 O O . ARG A 1 99 ? 0.849 -10.807 9.667 1.00 95.62 99 ARG A O 1
ATOM 804 N N . SER A 1 100 ? -1.137 -9.831 9.268 1.00 94.44 100 SER A N 1
ATOM 805 C CA . SER A 1 100 ? -1.897 -10.846 9.997 1.00 94.44 100 SER A CA 1
ATOM 806 C C . SER A 1 100 ? -1.895 -12.180 9.217 1.00 94.44 100 SER A C 1
ATOM 808 O O . SER A 1 100 ? -1.704 -12.187 7.993 1.00 94.44 100 SER A O 1
ATOM 810 N N . PRO A 1 101 ? -2.134 -13.335 9.869 1.00 89.69 101 PRO A N 1
ATOM 811 C CA . PRO A 1 101 ? -2.135 -14.639 9.194 1.00 89.69 101 PRO A CA 1
ATOM 812 C C . PRO A 1 101 ? -3.093 -14.736 7.992 1.00 89.69 101 PRO A C 1
ATOM 814 O O . PRO A 1 101 ? -2.807 -15.428 7.016 1.00 89.69 101 PRO A O 1
ATOM 817 N N . SER A 1 102 ? -4.221 -14.021 8.039 1.00 88.94 102 SER A N 1
ATOM 818 C CA . SER A 1 102 ? -5.233 -13.969 6.974 1.00 88.94 102 SER A CA 1
ATOM 819 C C . SER A 1 102 ? -5.074 -12.784 6.021 1.00 88.94 102 SER A C 1
ATOM 821 O O . SER A 1 102 ? -5.922 -12.588 5.145 1.00 88.94 102 SER A O 1
ATOM 823 N N . ALA A 1 103 ? -4.021 -11.982 6.187 1.00 92.56 103 ALA A N 1
ATOM 824 C CA . ALA A 1 103 ? -3.900 -10.715 5.496 1.00 92.56 103 ALA A CA 1
ATOM 825 C C . ALA A 1 103 ? -3.744 -10.880 3.986 1.00 92.56 103 ALA A C 1
ATOM 827 O O . ALA A 1 103 ? -2.938 -11.687 3.498 1.00 92.56 103 ALA A O 1
ATOM 828 N N . GLN A 1 104 ? -4.450 -10.027 3.247 1.00 94.44 104 GLN A N 1
ATOM 829 C CA . GLN A 1 104 ? -4.179 -9.813 1.833 1.00 94.44 104 GLN A CA 1
ATOM 830 C C . GLN A 1 104 ? -3.067 -8.779 1.682 1.00 94.44 104 GLN A C 1
ATOM 832 O O . GLN A 1 104 ? -3.153 -7.685 2.228 1.00 94.44 104 GLN A O 1
ATOM 837 N N . CYS A 1 105 ? -2.048 -9.103 0.895 1.00 97.06 105 CYS A N 1
ATOM 838 C CA . CYS A 1 105 ? -0.970 -8.175 0.582 1.00 97.06 105 CYS A CA 1
ATOM 839 C C . CYS A 1 105 ? -0.849 -8.014 -0.933 1.00 97.06 105 CYS A C 1
ATOM 841 O O . CYS A 1 105 ? -0.952 -9.001 -1.673 1.00 97.06 105 CYS A O 1
ATOM 843 N N . VAL A 1 106 ? -0.698 -6.766 -1.370 1.00 97.00 106 VAL A N 1
ATOM 844 C CA . VAL A 1 106 ? -0.544 -6.371 -2.768 1.00 97.00 106 VAL A CA 1
ATOM 845 C C . VAL A 1 106 ? 0.615 -5.385 -2.874 1.00 97.00 106 VAL A C 1
ATOM 847 O O . VAL A 1 106 ? 0.621 -4.355 -2.200 1.00 97.00 106 VAL A O 1
ATOM 850 N N . PHE A 1 107 ? 1.568 -5.680 -3.752 1.00 97.19 107 PHE A N 1
ATOM 851 C CA . PHE A 1 107 ? 2.621 -4.749 -4.148 1.00 97.19 107 PHE A CA 1
ATOM 852 C C . PHE A 1 107 ? 2.353 -4.289 -5.574 1.00 97.19 107 PHE A C 1
ATOM 854 O O . PHE A 1 107 ? 2.266 -5.118 -6.476 1.00 97.19 107 PHE A O 1
ATOM 861 N N . ALA A 1 108 ? 2.199 -2.988 -5.786 1.00 96.25 108 ALA A N 1
ATOM 862 C CA . ALA A 1 108 ? 1.963 -2.419 -7.105 1.00 96.25 108 ALA A CA 1
ATOM 863 C C . ALA A 1 108 ? 3.271 -1.840 -7.659 1.00 96.25 108 ALA A C 1
ATOM 865 O O . ALA A 1 108 ? 3.827 -0.923 -7.065 1.00 96.25 108 ALA A O 1
ATOM 866 N N . THR A 1 109 ? 3.769 -2.366 -8.775 1.00 96.19 109 THR A N 1
ATOM 867 C CA . THR A 1 109 ? 5.042 -1.973 -9.403 1.00 96.19 109 THR A CA 1
ATOM 868 C C . THR A 1 109 ? 4.808 -1.343 -10.773 1.00 96.19 109 THR A C 1
ATOM 870 O O . THR A 1 109 ? 3.727 -1.475 -11.361 1.00 96.19 109 THR A O 1
ATOM 873 N N . PHE A 1 110 ? 5.803 -0.624 -11.294 1.00 94.06 110 PHE A N 1
ATOM 874 C CA . PHE A 1 110 ? 5.688 0.036 -12.597 1.00 94.06 110 PHE A CA 1
ATOM 875 C C . PHE A 1 110 ? 6.105 -0.913 -13.716 1.00 94.06 110 PHE A C 1
ATOM 877 O O . PHE A 1 110 ? 5.424 -1.005 -14.738 1.00 94.06 110 PHE A O 1
ATOM 884 N N . TYR A 1 111 ? 7.168 -1.684 -13.489 1.00 93.81 111 TYR A N 1
ATOM 885 C CA . TYR A 1 111 ? 7.732 -2.578 -14.495 1.00 93.81 111 TYR A CA 1
ATOM 886 C C . TYR A 1 111 ? 7.558 -4.054 -14.133 1.00 93.81 111 TYR A C 1
ATOM 888 O O . TYR A 1 111 ? 7.461 -4.432 -12.961 1.00 93.81 111 TYR A O 1
ATOM 896 N N . ARG A 1 112 ? 7.559 -4.913 -15.160 1.00 95.19 112 ARG A N 1
ATOM 897 C CA . ARG A 1 112 ? 7.472 -6.371 -14.992 1.00 95.19 112 ARG A CA 1
ATOM 898 C C . ARG A 1 112 ? 8.657 -6.909 -14.191 1.00 95.19 112 ARG A C 1
ATOM 900 O O . ARG A 1 112 ? 8.456 -7.664 -13.249 1.00 95.19 112 ARG A O 1
ATOM 907 N N . GLN A 1 113 ? 9.869 -6.457 -14.505 1.00 95.69 113 GLN A N 1
ATOM 908 C CA . GLN A 1 113 ? 11.089 -6.847 -13.790 1.00 95.69 113 GLN A CA 1
ATOM 909 C C . GLN A 1 113 ? 11.047 -6.495 -12.290 1.00 95.69 113 GLN A C 1
ATOM 911 O O . GLN A 1 113 ? 11.503 -7.274 -11.458 1.00 95.69 113 GLN A O 1
ATOM 916 N N . GLU A 1 114 ? 10.438 -5.362 -11.915 1.00 95.75 114 GLU A N 1
ATOM 917 C CA . GLU A 1 114 ? 10.224 -5.000 -10.506 1.00 95.75 114 GLU A CA 1
ATOM 918 C C . GLU A 1 114 ? 9.217 -5.933 -9.836 1.00 95.75 114 GLU A C 1
ATOM 920 O O . GLU A 1 114 ? 9.410 -6.325 -8.683 1.00 95.75 114 GLU A O 1
ATOM 925 N N . ALA A 1 115 ? 8.152 -6.311 -10.552 1.00 97.25 115 ALA A N 1
ATOM 926 C CA . ALA A 1 115 ? 7.165 -7.266 -10.059 1.00 97.25 115 ALA A CA 1
ATOM 927 C C . ALA A 1 115 ? 7.808 -8.636 -9.810 1.00 97.25 115 ALA A C 1
ATOM 929 O O . ALA A 1 115 ? 7.579 -9.251 -8.772 1.00 97.25 115 ALA A O 1
ATOM 930 N N . GLU A 1 116 ? 8.646 -9.100 -10.737 1.00 98.00 116 GLU A N 1
ATOM 931 C CA . GLU A 1 116 ? 9.373 -10.367 -10.632 1.00 98.00 116 GLU A CA 1
ATOM 932 C C . GLU A 1 116 ? 10.380 -10.356 -9.478 1.00 98.00 116 GLU A C 1
ATOM 934 O O . GLU A 1 116 ? 10.412 -11.304 -8.690 1.00 98.00 116 GLU A O 1
ATOM 939 N N . ALA A 1 117 ? 11.140 -9.268 -9.319 1.00 97.69 117 ALA A N 1
ATOM 940 C CA . ALA A 1 117 ? 12.058 -9.087 -8.197 1.00 97.69 117 ALA A CA 1
ATOM 941 C C . ALA A 1 117 ? 11.314 -9.033 -6.852 1.00 97.69 117 ALA A C 1
ATOM 943 O O . ALA A 1 117 ? 11.705 -9.691 -5.889 1.00 97.69 117 ALA A O 1
ATOM 944 N N . THR A 1 118 ? 10.191 -8.316 -6.790 1.00 98.06 118 THR A N 1
ATOM 945 C CA . THR A 1 118 ? 9.330 -8.262 -5.598 1.00 98.06 118 THR A CA 1
ATOM 946 C C . THR A 1 118 ? 8.761 -9.642 -5.263 1.00 98.06 118 THR A C 1
ATOM 948 O O . THR A 1 118 ? 8.790 -10.063 -4.106 1.00 98.06 118 THR A O 1
ATOM 951 N N . ALA A 1 119 ? 8.287 -10.383 -6.269 1.00 98.25 119 ALA A N 1
ATOM 952 C CA . ALA A 1 119 ? 7.808 -11.751 -6.106 1.00 98.25 119 ALA A CA 1
ATOM 953 C C . ALA A 1 119 ? 8.920 -12.691 -5.613 1.00 98.25 119 ALA A C 1
ATOM 955 O O . ALA A 1 119 ? 8.650 -13.565 -4.789 1.00 98.25 119 ALA A O 1
ATOM 956 N N . GLN A 1 120 ? 10.164 -12.499 -6.067 1.00 98.00 120 GLN A N 1
ATOM 957 C CA . GLN A 1 120 ? 11.312 -13.256 -5.567 1.00 98.00 120 GLN A CA 1
ATOM 958 C C . GLN A 1 120 ? 11.559 -12.992 -4.081 1.00 98.00 120 GLN A C 1
ATOM 960 O O . GLN A 1 120 ? 11.644 -13.951 -3.323 1.00 98.00 120 GLN A O 1
ATOM 965 N N . VAL A 1 121 ? 11.564 -11.729 -3.640 1.00 97.62 121 VAL A N 1
ATOM 966 C CA . VAL A 1 121 ? 11.698 -11.403 -2.208 1.00 97.62 121 VAL A CA 1
ATOM 967 C C . VAL A 1 121 ? 10.586 -12.067 -1.390 1.00 97.62 121 VAL A C 1
ATOM 969 O O . VAL A 1 121 ? 10.836 -12.613 -0.321 1.00 97.62 121 VAL A O 1
ATOM 972 N N . CYS A 1 122 ? 9.352 -12.087 -1.900 1.00 97.19 122 CYS A N 1
ATOM 973 C CA . CYS A 1 122 ? 8.252 -12.781 -1.229 1.00 97.19 122 CYS A CA 1
ATOM 974 C C . CYS A 1 122 ? 8.513 -14.295 -1.104 1.00 97.19 122 CYS A C 1
ATOM 976 O O . CYS A 1 122 ? 8.308 -14.857 -0.027 1.00 97.19 122 CYS A O 1
ATOM 978 N N . ARG A 1 123 ? 9.027 -14.941 -2.161 1.00 97.38 123 ARG A N 1
ATOM 979 C CA . ARG A 1 123 ? 9.415 -16.363 -2.135 1.00 97.38 123 ARG A CA 1
ATOM 980 C C . ARG A 1 123 ? 10.552 -16.647 -1.159 1.00 97.38 123 ARG A C 1
ATOM 982 O O . ARG A 1 123 ? 10.488 -17.649 -0.454 1.00 97.38 123 ARG A O 1
ATOM 989 N N . ASP A 1 124 ? 11.534 -15.755 -1.054 1.00 96.88 124 ASP A N 1
ATOM 990 C CA . ASP A 1 124 ? 12.634 -15.875 -0.085 1.00 96.88 124 ASP A CA 1
ATOM 991 C C . ASP A 1 124 ? 12.121 -15.841 1.370 1.00 96.88 124 ASP A C 1
ATOM 993 O O . ASP A 1 124 ? 12.749 -16.381 2.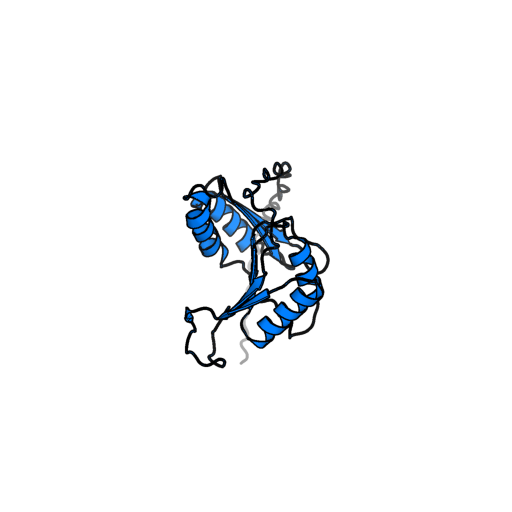279 1.00 96.88 124 ASP A O 1
ATOM 997 N N . HIS A 1 125 ? 10.932 -15.268 1.586 1.00 95.75 125 HIS A N 1
ATOM 998 C CA . HIS A 1 125 ? 10.191 -15.290 2.848 1.00 95.75 125 HIS A CA 1
ATOM 999 C C . HIS A 1 125 ? 9.195 -16.460 2.978 1.00 95.75 125 HIS A C 1
ATOM 1001 O O . HIS A 1 125 ? 8.384 -16.475 3.906 1.00 95.75 125 HIS A O 1
ATOM 1007 N N . GLY A 1 126 ? 9.239 -17.443 2.074 1.00 95.25 126 GLY A N 1
ATOM 1008 C CA . GLY A 1 126 ? 8.348 -18.606 2.075 1.00 95.25 126 GLY A CA 1
ATOM 1009 C C . GLY A 1 126 ? 6.905 -18.279 1.687 1.00 95.25 126 GLY A C 1
ATOM 1010 O O . GLY A 1 126 ? 5.982 -18.978 2.106 1.00 95.25 126 GLY A O 1
ATOM 1011 N N . LEU A 1 127 ? 6.688 -17.192 0.938 1.00 95.69 127 LEU A N 1
ATOM 1012 C CA . LEU A 1 127 ? 5.362 -16.732 0.539 1.00 95.69 127 LEU A CA 1
ATOM 1013 C C . LEU A 1 127 ? 5.162 -16.876 -0.967 1.00 95.69 127 LEU A C 1
ATOM 1015 O O . LEU A 1 127 ? 5.915 -16.337 -1.777 1.00 95.69 127 LEU A O 1
ATOM 1019 N N . GLU A 1 128 ? 4.073 -17.541 -1.332 1.00 96.12 128 GLU A N 1
ATOM 1020 C CA . GLU A 1 128 ? 3.631 -17.643 -2.717 1.00 96.12 128 GLU A CA 1
ATOM 1021 C C . GLU A 1 128 ? 2.977 -16.341 -3.188 1.00 96.12 128 GLU A C 1
ATOM 1023 O O . GLU A 1 128 ? 2.256 -15.664 -2.444 1.00 96.12 128 GLU A O 1
ATOM 1028 N N . SER A 1 129 ? 3.208 -15.994 -4.452 1.00 97.56 129 SER A N 1
ATOM 1029 C CA . SER A 1 129 ? 2.659 -14.785 -5.061 1.00 97.56 129 SER A CA 1
ATOM 1030 C C . SER A 1 129 ? 2.297 -14.992 -6.526 1.00 97.56 129 SER A C 1
ATOM 1032 O O . SER A 1 129 ? 2.862 -15.832 -7.222 1.00 97.56 129 SER A O 1
ATOM 1034 N N . THR A 1 130 ? 1.338 -14.201 -6.997 1.00 98.19 130 THR A N 1
ATOM 1035 C CA . THR A 1 130 ? 0.932 -14.143 -8.404 1.00 98.19 130 THR A CA 1
ATOM 1036 C C . THR A 1 130 ? 1.134 -12.731 -8.928 1.00 98.19 130 THR A C 1
ATOM 1038 O O . THR A 1 130 ? 0.856 -11.765 -8.222 1.00 98.19 130 THR A O 1
ATOM 1041 N N . ILE A 1 131 ? 1.611 -12.601 -10.164 1.00 97.94 131 ILE A N 1
ATOM 1042 C CA . ILE A 1 131 ? 1.763 -11.303 -10.825 1.00 97.94 131 ILE A CA 1
ATOM 1043 C C . ILE A 1 131 ? 0.576 -11.110 -11.761 1.00 97.94 131 ILE A C 1
ATOM 1045 O O . ILE A 1 131 ? 0.280 -11.973 -12.587 1.00 97.94 131 ILE A O 1
ATOM 1049 N N . ARG A 1 132 ? -0.112 -9.977 -11.634 1.00 97.56 132 ARG A N 1
ATOM 1050 C CA . ARG A 1 132 ? -1.216 -9.588 -12.511 1.00 97.56 132 ARG A CA 1
ATOM 1051 C C . ARG A 1 132 ? -0.937 -8.238 -13.135 1.00 97.56 132 ARG A C 1
ATOM 1053 O O . ARG A 1 132 ? -0.525 -7.310 -12.451 1.00 97.56 132 ARG A O 1
ATOM 1060 N N . GLU A 1 133 ? -1.213 -8.123 -14.422 1.00 96.25 133 GLU A N 1
ATOM 1061 C CA . GLU A 1 133 ? -1.230 -6.832 -15.096 1.00 96.25 133 GLU A CA 1
ATOM 1062 C C . GLU A 1 133 ? -2.550 -6.107 -14.805 1.00 96.25 133 GLU A C 1
ATOM 1064 O O . GLU A 1 133 ? -3.622 -6.721 -14.749 1.00 96.25 133 GLU A O 1
ATOM 1069 N N . ASN A 1 134 ? -2.468 -4.796 -14.598 1.00 95.00 134 ASN A N 1
ATOM 1070 C CA . ASN A 1 134 ? -3.616 -3.921 -14.460 1.00 95.00 134 ASN A CA 1
ATOM 1071 C C . ASN A 1 134 ? -4.396 -3.910 -15.790 1.00 95.00 134 ASN A C 1
ATOM 1073 O O . ASN A 1 134 ? -3.843 -3.487 -16.811 1.00 95.00 134 ASN A O 1
ATOM 1077 N N . PRO A 1 135 ? -5.683 -4.312 -15.794 1.00 95.00 135 PRO A N 1
ATOM 1078 C CA . PRO A 1 135 ? -6.488 -4.386 -17.011 1.00 95.00 135 PRO A CA 1
ATOM 1079 C C . PRO A 1 135 ? -6.581 -3.073 -17.795 1.00 95.00 135 PRO A C 1
ATOM 1081 O O . PRO A 1 135 ? -6.824 -3.109 -18.996 1.00 95.00 135 PRO A O 1
ATOM 1084 N N . HIS A 1 136 ? -6.372 -1.922 -17.147 1.00 93.50 136 HIS A N 1
ATOM 1085 C CA . HIS A 1 136 ? -6.334 -0.623 -17.818 1.00 93.50 136 HIS A CA 1
ATOM 1086 C C . HIS A 1 136 ? -5.256 -0.546 -18.915 1.00 93.50 136 HIS A C 1
ATOM 1088 O O . HIS A 1 136 ? -5.462 0.104 -19.939 1.00 93.50 136 HIS A O 1
ATOM 1094 N N . TYR A 1 137 ? -4.132 -1.241 -18.726 1.00 94.38 137 TYR A N 1
ATOM 1095 C CA . TYR A 1 137 ? -3.022 -1.276 -19.681 1.00 94.38 137 TYR A CA 1
ATOM 1096 C C . TYR A 1 137 ? -3.043 -2.512 -20.585 1.00 94.38 137 TYR A C 1
ATOM 1098 O O . TYR A 1 137 ? -2.108 -2.710 -21.361 1.00 94.38 137 TYR A O 1
ATOM 1106 N N . ALA A 1 138 ? -4.088 -3.344 -20.508 1.00 89.31 138 ALA A N 1
ATOM 1107 C CA . ALA A 1 138 ? -4.181 -4.553 -21.314 1.00 89.31 138 ALA A CA 1
ATOM 1108 C C . ALA A 1 138 ? -4.046 -4.221 -22.811 1.00 89.31 138 ALA A C 1
ATOM 1110 O O . ALA A 1 138 ? -4.767 -3.380 -23.347 1.00 89.31 138 ALA A O 1
ATOM 1111 N N . GLY A 1 139 ? -3.097 -4.882 -23.478 1.00 88.75 139 GLY A N 1
ATOM 1112 C CA . GLY A 1 139 ? -2.805 -4.680 -24.900 1.00 88.75 139 GLY A CA 1
ATOM 1113 C C . GLY A 1 139 ? -1.897 -3.488 -25.225 1.00 88.75 139 GLY A C 1
ATOM 1114 O O . GLY A 1 139 ? -1.524 -3.324 -26.385 1.00 88.75 139 GLY A O 1
ATOM 1115 N N . GLN A 1 140 ? -1.496 -2.676 -24.243 1.00 93.69 140 GLN A N 1
ATOM 1116 C CA . GLN A 1 140 ? -0.507 -1.619 -24.467 1.00 93.69 140 GLN A CA 1
ATOM 1117 C C . GLN A 1 140 ? 0.919 -2.205 -24.478 1.00 93.69 140 GLN A C 1
ATOM 1119 O O . GLN A 1 140 ? 1.203 -3.118 -23.700 1.00 93.69 140 GLN A O 1
ATOM 1124 N N . PRO A 1 141 ? 1.853 -1.687 -25.296 1.00 93.12 141 PRO A N 1
ATOM 1125 C CA . PRO A 1 141 ? 3.258 -2.101 -25.246 1.00 93.12 141 PRO A CA 1
ATOM 1126 C C . PRO A 1 141 ? 3.880 -1.920 -23.853 1.00 93.12 141 PRO A C 1
ATOM 1128 O O . PRO A 1 141 ? 3.561 -0.962 -23.152 1.00 93.12 141 PRO A O 1
ATOM 1131 N N . GLU A 1 142 ? 4.789 -2.810 -23.439 1.00 88.19 142 GLU A N 1
ATOM 1132 C CA . GLU A 1 142 ? 5.470 -2.705 -22.131 1.00 88.19 142 GLU A CA 1
ATOM 1133 C C . GLU A 1 142 ? 6.302 -1.421 -21.990 1.00 88.19 142 GLU A C 1
ATOM 1135 O O . GLU A 1 142 ? 6.392 -0.866 -20.901 1.00 88.19 142 GLU A O 1
ATOM 1140 N N . ALA A 1 143 ? 6.844 -0.915 -23.100 1.00 87.50 143 ALA A N 1
ATOM 1141 C CA . ALA A 1 143 ? 7.652 0.302 -23.148 1.00 87.50 143 ALA A CA 1
ATOM 1142 C C . ALA A 1 143 ? 6.830 1.608 -23.208 1.00 87.50 143 ALA A C 1
ATOM 1144 O O . ALA A 1 143 ? 7.408 2.680 -23.393 1.00 87.50 143 ALA A O 1
ATOM 1145 N N . THR A 1 144 ? 5.496 1.548 -23.103 1.00 89.62 144 THR A N 1
ATOM 1146 C CA . THR A 1 144 ? 4.662 2.757 -23.111 1.00 89.62 144 THR A CA 1
ATOM 1147 C C . THR A 1 144 ? 5.010 3.645 -21.917 1.00 89.62 144 THR A C 1
ATOM 1149 O O . THR A 1 144 ? 4.913 3.239 -20.761 1.00 89.62 144 THR A O 1
ATOM 1152 N N . VAL A 1 145 ? 5.405 4.885 -22.199 1.00 87.69 145 VAL A N 1
ATOM 1153 C CA . VAL A 1 145 ? 5.710 5.884 -21.169 1.00 87.69 145 VAL A CA 1
ATOM 1154 C C . VAL A 1 145 ? 4.443 6.221 -20.380 1.00 87.69 145 VAL A C 1
ATOM 1156 O O . VAL A 1 145 ? 3.369 6.381 -20.957 1.00 87.69 145 VAL A O 1
ATOM 1159 N N . GLY A 1 146 ? 4.576 6.363 -19.060 1.00 84.31 146 GLY A N 1
ATOM 1160 C CA . GLY A 1 146 ? 3.476 6.772 -18.182 1.00 84.31 146 GLY A CA 1
ATOM 1161 C C . GLY A 1 146 ? 2.576 5.633 -17.695 1.00 84.31 146 GLY A C 1
ATOM 1162 O O . GLY A 1 146 ? 1.522 5.907 -17.126 1.00 84.31 146 GLY A O 1
ATOM 1163 N N . THR A 1 147 ? 2.965 4.365 -17.868 1.00 86.62 147 THR A N 1
ATOM 1164 C CA . THR A 1 147 ? 2.227 3.234 -17.281 1.00 86.62 147 THR A CA 1
ATOM 1165 C C . THR A 1 147 ? 2.598 3.030 -15.809 1.00 86.62 147 THR A C 1
ATOM 1167 O O . THR A 1 147 ? 3.354 2.125 -15.457 1.00 86.62 147 THR A O 1
ATOM 1170 N N . PHE A 1 148 ? 2.077 3.890 -14.935 1.00 90.44 148 PHE A N 1
ATOM 1171 C CA . PHE A 1 148 ? 2.280 3.784 -13.488 1.00 90.44 148 PHE A CA 1
ATOM 1172 C C . PHE A 1 148 ? 1.444 2.646 -12.890 1.00 90.44 148 PHE A C 1
ATOM 1174 O O . PHE A 1 148 ? 0.302 2.424 -13.299 1.00 90.44 148 PHE A O 1
ATOM 1181 N N . LEU A 1 149 ? 2.005 1.954 -11.892 1.00 93.06 149 LEU A N 1
ATOM 1182 C CA . LEU A 1 149 ? 1.364 0.859 -11.145 1.00 93.06 149 LEU A CA 1
ATOM 1183 C C . LEU A 1 149 ? 0.744 -0.209 -12.072 1.00 93.06 149 LEU A C 1
ATOM 1185 O O . LEU A 1 149 ? -0.390 -0.657 -11.877 1.00 93.06 149 LEU A O 1
ATOM 1189 N N . ARG A 1 150 ? 1.467 -0.572 -13.138 1.00 95.50 150 ARG A N 1
ATOM 1190 C CA . ARG A 1 150 ? 0.988 -1.488 -14.179 1.00 95.50 150 ARG A CA 1
ATOM 1191 C C . ARG A 1 150 ? 0.878 -2.928 -13.703 1.00 95.50 150 ARG A C 1
ATOM 1193 O O . ARG A 1 150 ? 0.001 -3.641 -14.181 1.00 95.50 150 ARG A O 1
ATOM 1200 N N . TYR A 1 151 ? 1.729 -3.360 -12.781 1.00 96.88 151 TYR A N 1
ATOM 1201 C CA . TYR A 1 151 ? 1.748 -4.741 -12.310 1.00 96.88 151 TYR A CA 1
ATOM 1202 C C . TYR A 1 151 ? 1.424 -4.806 -10.824 1.00 96.88 151 TYR A C 1
ATOM 1204 O O . TYR A 1 151 ? 1.839 -3.958 -10.043 1.00 96.88 151 TYR A O 1
ATOM 1212 N N . ALA A 1 152 ? 0.682 -5.832 -10.428 1.00 97.69 152 ALA A N 1
ATOM 1213 C CA . ALA A 1 152 ? 0.359 -6.134 -9.046 1.00 97.69 152 ALA A CA 1
ATOM 1214 C C . ALA A 1 152 ? 0.912 -7.515 -8.686 1.00 97.69 152 ALA A C 1
ATOM 1216 O O . ALA A 1 152 ? 0.509 -8.521 -9.272 1.00 97.69 152 ALA A O 1
ATOM 1217 N N . VAL A 1 153 ? 1.801 -7.567 -7.699 1.00 98.19 153 VAL A N 1
ATOM 1218 C CA . VAL A 1 153 ? 2.229 -8.798 -7.034 1.00 98.19 153 VAL A CA 1
ATOM 1219 C C . VAL A 1 153 ? 1.269 -9.056 -5.883 1.00 98.19 153 VAL A C 1
ATOM 1221 O O . VAL A 1 153 ? 1.218 -8.303 -4.912 1.00 98.19 153 VAL A O 1
ATOM 1224 N N . ILE A 1 154 ? 0.473 -10.109 -6.005 1.00 97.94 154 ILE A N 1
ATOM 1225 C CA . ILE A 1 154 ? -0.588 -10.460 -5.066 1.00 97.94 154 ILE A CA 1
ATOM 1226 C C . ILE A 1 154 ? -0.154 -11.704 -4.309 1.00 97.94 154 ILE A C 1
ATOM 1228 O O . ILE A 1 154 ? 0.010 -12.770 -4.909 1.00 97.94 154 ILE A O 1
ATOM 1232 N N . LEU A 1 155 ? 0.003 -11.579 -2.993 1.00 96.75 155 LEU A N 1
ATOM 1233 C CA . LEU A 1 155 ? 0.342 -12.725 -2.157 1.00 96.75 155 LEU A CA 1
ATOM 1234 C C . LEU A 1 155 ? -0.839 -13.678 -2.029 1.00 96.75 155 LEU A C 1
ATOM 1236 O O . LEU A 1 155 ? -1.984 -13.248 -1.830 1.00 96.75 155 LEU A O 1
ATOM 1240 N N . ALA A 1 156 ? -0.537 -14.974 -2.082 1.00 91.62 156 ALA A N 1
ATOM 1241 C CA . ALA A 1 156 ? -1.479 -15.999 -1.683 1.00 91.62 156 ALA A CA 1
ATOM 1242 C C . ALA A 1 156 ? -1.829 -15.798 -0.204 1.00 91.62 156 ALA A C 1
ATOM 1244 O O . ALA A 1 156 ? -0.963 -15.581 0.652 1.00 91.62 156 ALA A O 1
ATOM 1245 N N . ARG A 1 157 ? -3.122 -15.868 0.109 1.00 84.56 157 ARG A N 1
ATOM 1246 C CA . ARG A 1 157 ? -3.541 -15.968 1.505 1.00 84.56 157 ARG A CA 1
ATOM 1247 C C . ARG A 1 157 ? -3.091 -17.328 2.010 1.00 84.56 157 ARG A C 1
ATOM 1249 O O . ARG A 1 157 ? -3.267 -18.323 1.305 1.00 84.56 157 ARG A O 1
ATOM 1256 N N . ALA A 1 158 ? -2.536 -17.373 3.219 1.00 77.06 158 ALA A N 1
ATOM 1257 C CA . ALA A 1 158 ? -2.352 -18.656 3.873 1.00 77.06 158 ALA A CA 1
ATOM 1258 C C . ALA A 1 158 ? -3.723 -19.355 3.909 1.00 77.06 158 ALA A C 1
ATOM 1260 O O . ALA A 1 158 ? -4.733 -18.670 4.123 1.00 77.06 158 ALA A O 1
ATOM 1261 N N . PRO A 1 159 ? -3.794 -20.673 3.666 1.00 66.50 159 PRO A N 1
ATOM 1262 C CA . PRO A 1 159 ? -5.017 -21.418 3.896 1.00 66.50 159 PRO A CA 1
ATOM 1263 C C . PRO A 1 159 ? -5.350 -21.287 5.383 1.00 66.50 159 PRO A C 1
ATOM 1265 O O . PRO A 1 159 ? -4.788 -21.973 6.232 1.00 66.50 159 PRO A O 1
ATOM 1268 N N . GLY A 1 160 ? -6.207 -20.324 5.711 1.00 59.50 160 GLY A N 1
ATOM 1269 C CA . GLY A 1 160 ? -6.724 -20.183 7.057 1.00 59.50 160 GLY A CA 1
ATOM 1270 C C . GLY A 1 160 ? -7.561 -21.418 7.387 1.00 59.50 160 GLY A C 1
ATOM 1271 O O . GLY A 1 160 ? -8.137 -22.022 6.473 1.00 59.50 160 GLY A O 1
ATOM 1272 N N . PRO A 1 161 ? -7.676 -21.803 8.668 1.00 56.97 161 PRO A N 1
ATOM 1273 C CA . PRO A 1 161 ? -8.733 -22.719 9.064 1.00 56.97 161 PRO A CA 1
ATOM 1274 C C . PRO A 1 161 ? -10.050 -22.154 8.524 1.00 56.97 161 PRO A C 1
ATOM 1276 O O . PRO A 1 161 ? -10.360 -20.979 8.713 1.00 56.97 161 PRO A O 1
ATOM 1279 N N . CYS A 1 162 ? -10.766 -22.967 7.753 1.00 42.94 162 CYS A N 1
ATOM 1280 C CA . CYS A 1 162 ? -11.998 -22.592 7.077 1.00 42.94 162 CYS A CA 1
ATOM 1281 C C . CYS A 1 162 ? -13.050 -22.178 8.122 1.00 42.94 162 CYS A C 1
ATOM 1283 O O . CYS A 1 162 ? -13.785 -23.019 8.628 1.00 42.94 162 CYS A O 1
ATOM 1285 N N . GLY A 1 163 ? -13.093 -20.900 8.503 1.00 46.22 163 GLY A N 1
ATOM 1286 C CA . GLY A 1 163 ? -14.017 -20.427 9.527 1.00 46.22 163 GLY A CA 1
ATOM 1287 C C . GLY A 1 163 ? -13.718 -19.017 10.024 1.00 46.22 163 GLY A C 1
ATOM 1288 O O . GLY A 1 163 ? -12.823 -18.814 10.833 1.00 46.22 163 GLY A O 1
ATOM 1289 N N . SER A 1 164 ? -14.558 -18.071 9.602 1.00 47.34 164 SER A N 1
ATOM 1290 C CA . SER A 1 164 ? -14.699 -16.697 10.110 1.00 47.34 164 SER A CA 1
ATOM 1291 C C . SER A 1 164 ? -13.512 -15.743 9.900 1.00 47.34 164 SER A C 1
ATOM 1293 O O . SER A 1 164 ? -12.393 -15.969 10.347 1.00 47.34 164 SER A O 1
ATOM 1295 N N . LEU A 1 165 ? -13.792 -14.601 9.265 1.00 50.34 165 LEU A N 1
ATOM 1296 C CA . LEU A 1 165 ? -12.987 -13.394 9.443 1.00 50.34 165 LEU A CA 1
ATOM 1297 C C . LEU A 1 165 ? -13.001 -13.070 10.941 1.00 50.34 165 LEU A C 1
ATOM 1299 O O . LEU A 1 165 ? -14.006 -12.589 11.465 1.00 50.34 165 LEU A O 1
ATOM 1303 N N . SER A 1 166 ? -11.918 -13.395 11.643 1.00 44.28 166 SER A N 1
ATOM 1304 C CA . SER A 1 166 ? -11.757 -13.011 13.039 1.00 44.28 166 SER A CA 1
ATOM 1305 C C . SER A 1 166 ? -11.565 -11.500 13.083 1.00 44.28 166 SER A C 1
ATOM 1307 O O . SER A 1 166 ? -10.456 -11.004 12.907 1.00 44.28 166 SER A O 1
ATOM 1309 N N . VAL A 1 167 ? -12.651 -10.765 13.314 1.00 48.34 167 VAL A N 1
ATOM 1310 C CA . VAL A 1 167 ? -12.605 -9.331 13.607 1.00 48.34 167 VAL A CA 1
ATOM 1311 C C . VAL A 1 167 ? -11.884 -9.167 14.943 1.00 48.34 167 VAL A C 1
ATOM 1313 O O . VAL A 1 167 ? -12.497 -9.262 16.007 1.00 48.34 167 VAL A O 1
ATOM 1316 N N . ARG A 1 168 ? -10.565 -8.957 14.910 1.00 49.19 168 ARG A N 1
ATOM 1317 C CA . ARG A 1 168 ? -9.841 -8.488 16.091 1.00 49.19 168 ARG A CA 1
ATOM 1318 C C . ARG A 1 168 ? -10.351 -7.086 16.407 1.00 49.19 168 ARG A C 1
ATOM 1320 O O . ARG A 1 168 ? -10.410 -6.223 15.533 1.00 49.19 168 ARG A O 1
ATOM 1327 N N . ALA A 1 169 ? -10.764 -6.871 17.654 1.00 41.00 169 ALA A N 1
ATOM 1328 C CA . ALA A 1 169 ? -11.040 -5.529 18.138 1.00 41.00 169 ALA A CA 1
ATOM 1329 C C . ALA A 1 169 ? -9.770 -4.692 17.942 1.00 41.00 169 ALA A C 1
ATOM 1331 O O . ALA A 1 169 ? -8.687 -5.128 18.340 1.00 41.00 169 ALA A O 1
ATOM 1332 N N . ALA A 1 170 ? -9.901 -3.526 17.305 1.00 42.19 170 ALA A N 1
ATOM 1333 C CA . ALA A 1 170 ? -8.793 -2.590 17.202 1.00 42.19 170 ALA A CA 1
ATOM 1334 C C . ALA A 1 170 ? -8.233 -2.344 18.614 1.00 42.19 170 ALA A C 1
ATOM 1336 O O . ALA A 1 170 ? -9.029 -2.186 19.551 1.00 42.19 170 ALA A O 1
ATOM 1337 N N . PRO A 1 171 ? -6.901 -2.330 18.801 1.00 41.94 171 PRO A N 1
ATOM 1338 C CA . PRO A 1 171 ? -6.336 -1.912 20.072 1.00 41.94 171 PRO A CA 1
ATOM 1339 C C . PRO A 1 171 ? -6.907 -0.532 20.395 1.00 41.94 171 PRO A C 1
ATOM 1341 O O . PRO A 1 171 ? -6.953 0.339 19.522 1.00 41.94 171 PRO A O 1
ATOM 1344 N N . ALA A 1 172 ? -7.399 -0.353 21.625 1.00 39.47 172 ALA A N 1
ATOM 1345 C CA . ALA A 1 172 ? -7.858 0.948 22.087 1.00 39.47 172 ALA A CA 1
ATOM 1346 C C . ALA A 1 172 ? -6.743 1.951 21.785 1.00 39.47 172 ALA A C 1
ATOM 1348 O O . ALA A 1 172 ? -5.612 1.762 22.240 1.00 39.47 172 ALA A O 1
ATOM 1349 N N . ALA A 1 173 ? -7.042 2.945 20.943 1.00 40.16 173 ALA A N 1
ATOM 1350 C CA . ALA A 1 173 ? -6.072 3.957 20.566 1.00 40.16 173 ALA A CA 1
ATOM 1351 C C . ALA A 1 173 ? -5.459 4.504 21.857 1.00 40.16 173 ALA A C 1
ATOM 1353 O O . ALA A 1 173 ? -6.191 4.979 22.731 1.00 40.16 173 ALA A O 1
ATOM 1354 N N . ALA A 1 174 ? -4.138 4.372 22.004 1.00 42.72 174 ALA A N 1
ATOM 1355 C CA . ALA A 1 174 ? -3.443 4.965 23.133 1.00 42.72 174 ALA A CA 1
ATOM 1356 C C . ALA A 1 174 ? -3.851 6.444 23.205 1.00 42.72 174 ALA A C 1
ATOM 1358 O O . ALA A 1 174 ? -3.957 7.082 22.147 1.00 42.72 174 ALA A O 1
ATOM 1359 N N . PRO A 1 175 ? -4.139 6.982 24.404 1.00 45.88 175 PRO A N 1
ATOM 1360 C CA . PRO A 1 175 ? -4.555 8.367 24.542 1.00 45.88 175 PRO A CA 1
ATOM 1361 C C . PRO A 1 175 ? -3.535 9.240 23.817 1.00 45.88 175 PRO A C 1
ATOM 1363 O O . PRO A 1 175 ? -2.346 9.211 24.141 1.00 45.88 175 PRO A O 1
ATOM 1366 N N . ARG A 1 176 ? -3.997 9.950 22.779 1.00 44.22 176 ARG A N 1
ATOM 1367 C CA . ARG A 1 176 ? -3.160 10.876 22.018 1.00 44.22 176 ARG A CA 1
ATOM 1368 C C . ARG A 1 176 ? -2.555 11.840 23.030 1.00 44.22 176 ARG A C 1
ATOM 1370 O O . ARG A 1 176 ? -3.297 12.571 23.687 1.00 44.22 176 ARG A O 1
ATOM 1377 N N . GLN A 1 177 ? -1.231 11.824 23.177 1.00 52.12 177 GLN A N 1
ATOM 1378 C CA . GLN A 1 177 ? -0.570 12.917 23.873 1.00 52.12 177 GLN A CA 1
ATOM 1379 C C . GLN A 1 177 ? -0.947 14.199 23.120 1.00 52.12 177 GLN A C 1
ATOM 1381 O O . GLN A 1 177 ? -0.867 14.210 21.886 1.00 52.12 177 GLN A O 1
ATOM 1386 N N . PRO A 1 178 ? -1.432 15.241 23.815 1.00 53.16 178 PRO A N 1
ATOM 1387 C CA . PRO A 1 178 ? -1.708 16.507 23.164 1.00 53.16 178 PRO A CA 1
ATOM 1388 C C . PRO A 1 178 ? -0.432 16.953 22.455 1.00 53.16 178 PRO A C 1
ATOM 1390 O O . PRO A 1 178 ? 0.653 16.905 23.040 1.00 53.16 178 PRO A O 1
ATOM 1393 N N . ALA A 1 179 ? -0.565 17.335 21.183 1.00 47.62 179 ALA A N 1
ATOM 1394 C CA . ALA A 1 179 ? 0.538 17.934 20.451 1.00 47.62 179 ALA A CA 1
ATOM 1395 C C . ALA A 1 179 ? 1.119 19.067 21.313 1.00 47.62 179 ALA A C 1
ATOM 1397 O O . ALA A 1 179 ? 0.336 19.816 21.915 1.00 47.62 179 ALA A O 1
ATOM 1398 N N . PRO A 1 180 ? 2.454 19.186 21.426 1.00 54.84 180 PRO A N 1
ATOM 1399 C CA . PRO A 1 180 ? 3.048 20.291 22.154 1.00 54.84 180 PRO A CA 1
ATOM 1400 C C . PRO A 1 180 ? 2.457 21.583 21.599 1.00 54.84 180 PRO A C 1
ATOM 1402 O O . PRO A 1 180 ? 2.450 21.804 20.387 1.00 54.84 180 PRO A O 1
ATOM 1405 N N . VAL A 1 181 ? 1.912 22.407 22.493 1.00 59.66 181 VAL A N 1
ATOM 1406 C CA . VAL A 1 181 ? 1.478 23.754 22.143 1.00 59.66 181 VAL A CA 1
ATOM 1407 C C . VAL A 1 181 ? 2.727 24.466 21.650 1.00 59.66 181 VAL A C 1
ATOM 1409 O O . VAL A 1 181 ? 3.591 24.837 22.443 1.00 59.66 181 VAL A O 1
ATOM 1412 N N . VAL A 1 182 ? 2.851 24.608 20.331 1.00 53.91 182 VAL A N 1
ATOM 1413 C CA . VAL A 1 182 ? 3.838 25.499 19.738 1.00 53.91 182 VAL A CA 1
ATOM 1414 C C . VAL A 1 182 ? 3.410 26.887 20.185 1.00 53.91 182 VAL A C 1
ATOM 1416 O O . VAL A 1 182 ? 2.461 27.458 19.649 1.00 53.91 182 VAL A O 1
ATOM 1419 N N . GLN A 1 183 ? 4.050 27.395 21.239 1.00 52.25 183 GLN A N 1
ATOM 1420 C CA . GLN A 1 183 ? 3.940 28.798 21.596 1.00 52.25 183 GLN A CA 1
ATOM 1421 C C . GLN A 1 183 ? 4.355 29.579 20.356 1.00 52.25 183 GLN A C 1
ATOM 1423 O O . GLN A 1 183 ? 5.499 29.485 19.908 1.00 52.25 183 GLN A O 1
ATOM 1428 N N . ALA A 1 184 ? 3.399 30.298 19.769 1.00 47.56 184 ALA A N 1
ATOM 1429 C CA . ALA A 1 184 ? 3.701 31.269 18.740 1.00 47.56 184 ALA A CA 1
ATOM 1430 C C . ALA A 1 184 ? 4.781 32.191 19.310 1.00 47.56 184 ALA A C 1
ATOM 1432 O O . ALA A 1 184 ? 4.583 32.803 20.364 1.00 47.56 184 ALA A O 1
ATOM 1433 N N . ALA A 1 185 ? 5.939 32.233 18.649 1.00 50.69 185 ALA A N 1
ATOM 1434 C CA . ALA A 1 185 ? 6.965 33.199 18.987 1.00 50.69 185 ALA A CA 1
ATOM 1435 C C . ALA A 1 185 ? 6.308 34.591 18.999 1.00 50.69 185 ALA A C 1
ATOM 1437 O O . ALA A 1 185 ? 5.517 34.885 18.093 1.00 50.69 185 ALA A O 1
ATOM 1438 N N . PRO A 1 186 ? 6.573 35.430 20.015 1.00 51.38 186 PRO A N 1
ATOM 1439 C CA . PRO A 1 186 ? 6.045 36.782 20.035 1.00 51.38 186 PRO A CA 1
ATOM 1440 C C . PRO A 1 186 ? 6.431 37.460 18.724 1.00 51.38 186 PRO A C 1
ATOM 1442 O O . PRO A 1 186 ? 7.593 37.426 18.315 1.00 51.38 186 PRO A O 1
ATOM 1445 N N . ALA A 1 187 ? 5.439 38.029 18.041 1.00 46.09 187 ALA A N 1
ATOM 1446 C CA . ALA A 1 187 ? 5.671 38.809 16.844 1.00 46.09 187 ALA A CA 1
ATOM 1447 C C . ALA A 1 187 ? 6.634 39.949 17.202 1.00 46.09 187 ALA A C 1
ATOM 1449 O O . ALA A 1 187 ? 6.256 40.904 17.881 1.00 46.09 187 ALA A O 1
ATOM 1450 N N . CYS A 1 188 ? 7.892 39.834 16.770 1.00 41.88 188 CYS A N 1
ATOM 1451 C CA . CYS A 1 188 ? 8.802 40.966 16.732 1.00 41.88 188 CYS A CA 1
ATOM 1452 C C . CYS A 1 188 ? 8.181 41.999 15.795 1.00 41.88 188 CYS A C 1
ATOM 1454 O O . CYS A 1 188 ? 8.193 41.839 14.574 1.00 41.88 188 CYS A O 1
ATOM 1456 N N . LEU A 1 189 ? 7.605 43.047 16.381 1.00 45.91 189 LEU A N 1
ATOM 1457 C CA . LEU A 1 189 ? 7.244 44.256 15.660 1.00 45.91 189 LEU A CA 1
ATOM 1458 C C . LEU A 1 189 ? 8.507 44.773 14.950 1.00 45.91 189 LEU A C 1
ATOM 1460 O O . LEU A 1 189 ? 9.544 44.916 15.606 1.00 45.91 189 LEU A O 1
ATOM 1464 N N . PRO A 1 190 ? 8.469 45.040 13.634 1.00 45.16 190 PRO A N 1
ATOM 1465 C CA . PRO A 1 190 ? 9.613 45.618 12.956 1.00 45.16 190 PRO A CA 1
ATOM 1466 C C . PRO A 1 190 ? 9.866 47.021 13.513 1.00 45.16 190 PRO A C 1
ATOM 1468 O O . PRO A 1 190 ? 8.979 47.875 13.528 1.00 45.16 190 PRO A O 1
ATOM 1471 N N . ALA A 1 191 ? 11.095 47.250 13.973 1.00 45.53 191 ALA A N 1
ATOM 1472 C CA . ALA A 1 191 ? 11.583 48.579 14.289 1.00 45.53 191 ALA A CA 1
ATOM 1473 C C . ALA A 1 191 ? 11.529 49.448 13.024 1.00 45.53 191 ALA A C 1
ATOM 1475 O O . ALA A 1 191 ? 11.998 49.043 11.959 1.00 45.53 191 ALA A O 1
ATOM 1476 N N . SER A 1 192 ? 10.954 50.644 13.154 1.00 47.56 192 SER A N 1
ATOM 1477 C CA . SER A 1 192 ? 10.905 51.664 12.110 1.00 47.56 192 SER A CA 1
ATOM 1478 C C . SER A 1 192 ? 12.311 51.968 11.589 1.00 47.56 192 SER A C 1
ATOM 1480 O O . SER A 1 192 ? 13.107 52.629 12.257 1.00 47.56 192 SER A O 1
ATOM 1482 N N . ALA A 1 193 ? 12.619 51.485 10.387 1.00 44.06 193 ALA A N 1
ATOM 1483 C CA . ALA A 1 193 ? 13.853 51.808 9.693 1.00 44.06 193 ALA A CA 1
ATOM 1484 C C . ALA A 1 193 ? 13.726 53.194 9.049 1.00 44.06 193 ALA A C 1
ATOM 1486 O O . ALA A 1 193 ? 12.935 53.419 8.133 1.00 44.06 193 ALA A O 1
ATOM 1487 N N . SER A 1 194 ? 14.528 54.117 9.574 1.00 49.34 194 SER A N 1
ATOM 1488 C CA . SER A 1 194 ? 14.806 55.431 9.009 1.00 49.34 194 SER A CA 1
ATOM 1489 C C . SER A 1 194 ? 15.310 55.308 7.567 1.00 49.34 194 SER A C 1
ATOM 1491 O O . SER A 1 194 ? 16.186 54.501 7.252 1.00 49.34 194 SER A O 1
ATOM 1493 N N . THR A 1 195 ? 14.739 56.117 6.683 1.00 45.28 195 THR A N 1
ATOM 1494 C CA . THR A 1 195 ? 15.087 56.220 5.268 1.00 45.28 195 THR A CA 1
ATOM 1495 C C . THR A 1 195 ? 16.507 56.751 5.068 1.00 45.28 195 THR A C 1
ATOM 1497 O O . THR A 1 195 ? 16.753 57.935 5.282 1.00 45.28 195 THR A O 1
ATOM 1500 N N . CYS A 1 196 ? 17.397 55.920 4.524 1.00 34.38 196 CYS A N 1
ATOM 1501 C CA . CYS A 1 196 ? 18.579 56.369 3.787 1.00 34.38 196 CYS A CA 1
ATOM 1502 C C . CYS A 1 196 ? 18.441 55.940 2.321 1.00 34.38 196 CYS A C 1
ATOM 1504 O O . CYS A 1 196 ? 18.404 54.755 1.999 1.00 34.38 196 CYS A O 1
ATOM 1506 N N . ARG A 1 197 ? 18.325 56.929 1.430 1.00 38.88 197 ARG A N 1
ATOM 1507 C CA . ARG A 1 197 ? 18.368 56.759 -0.029 1.00 38.88 197 ARG A CA 1
ATOM 1508 C C . ARG A 1 197 ? 19.819 56.712 -0.518 1.00 38.88 197 ARG A C 1
ATOM 1510 O O . ARG A 1 197 ? 20.607 57.541 -0.075 1.00 38.88 197 ARG A O 1
ATOM 1517 N N . ALA A 1 198 ? 20.065 55.853 -1.517 1.00 32.66 198 ALA A N 1
ATOM 1518 C CA . ALA A 1 198 ? 20.903 56.019 -2.731 1.00 32.66 198 ALA A CA 1
ATOM 1519 C C . ALA A 1 198 ? 21.731 54.747 -3.055 1.00 32.66 198 ALA A C 1
ATOM 1521 O O . ALA A 1 198 ? 21.952 53.928 -2.171 1.00 32.66 198 ALA A O 1
ATOM 1522 N N . PRO A 1 199 ? 22.273 54.595 -4.281 1.00 36.00 199 PRO A N 1
ATOM 1523 C CA . PRO A 1 199 ? 21.569 54.470 -5.555 1.00 36.00 199 PRO A CA 1
ATOM 1524 C C . PRO A 1 199 ? 21.874 53.126 -6.257 1.00 36.00 199 PRO A C 1
ATOM 1526 O O . PRO A 1 199 ? 22.906 52.493 -6.043 1.00 36.00 199 PRO A O 1
ATOM 1529 N N . VAL A 1 200 ? 20.976 52.723 -7.159 1.00 29.56 200 VAL A N 1
ATOM 1530 C CA . VAL A 1 200 ? 21.102 51.535 -8.018 1.00 29.56 200 VAL A CA 1
ATOM 1531 C C . VAL A 1 200 ? 22.120 51.791 -9.134 1.00 29.56 200 VAL A C 1
ATOM 1533 O O . VAL A 1 200 ? 21.994 52.763 -9.879 1.00 29.56 200 VAL A O 1
ATOM 1536 N N . ARG A 1 201 ? 23.096 50.889 -9.293 1.00 27.00 201 ARG A N 1
ATOM 1537 C CA . ARG A 1 201 ? 23.847 50.708 -10.543 1.00 27.00 201 ARG A CA 1
ATOM 1538 C C . ARG A 1 201 ? 23.425 49.386 -11.174 1.00 27.00 201 ARG A C 1
ATOM 1540 O O . ARG A 1 201 ? 23.551 48.338 -10.554 1.00 27.00 201 ARG A O 1
ATOM 1547 N N . VAL A 1 202 ? 22.930 49.467 -12.404 1.00 32.22 202 VAL A N 1
ATOM 1548 C CA . VAL A 1 202 ? 22.658 48.321 -13.273 1.00 32.22 202 VAL A CA 1
ATOM 1549 C C . VAL A 1 202 ? 23.907 48.066 -14.110 1.00 32.22 202 VAL A C 1
ATOM 1551 O O . VAL A 1 202 ? 24.411 48.988 -14.752 1.00 32.22 202 VAL A O 1
ATOM 1554 N N . ALA A 1 203 ? 24.383 46.826 -14.126 1.00 28.30 203 ALA A N 1
ATOM 1555 C CA . ALA A 1 203 ? 25.294 46.324 -15.146 1.00 28.30 203 ALA A CA 1
ATOM 1556 C C . ALA A 1 203 ? 24.742 44.992 -15.669 1.00 28.30 203 ALA A C 1
ATOM 1558 O O . ALA A 1 203 ? 24.153 44.230 -14.904 1.00 28.30 203 ALA A O 1
ATOM 1559 N N . ARG A 1 204 ? 24.851 44.838 -16.989 1.00 35.53 204 ARG A N 1
ATOM 1560 C CA . ARG A 1 204 ? 24.241 43.808 -17.837 1.00 35.53 204 ARG A CA 1
ATOM 1561 C C . ARG A 1 204 ? 24.788 42.413 -17.583 1.00 35.53 204 ARG A C 1
ATOM 1563 O O . ARG A 1 204 ? 25.997 42.323 -17.279 1.00 35.53 204 ARG A O 1
#

Sequence (204 aa):
HDFFEAPLLLSFLVERLVDRGLARGISAFGSDLHPQPFWWPAWEQWTAHTLGPRVALTLRQQDLERESMPEADFILAAHPEVTNGGPWPRILGNVLRSRSPSAQCVFATFYRQEAEATAQVCRDHGLESTIRENPHYAGQPEATVGTFLRYAVILARAPGPCGSLSVRAAPAAAPRQPAPVVQAAPACLPASASTCRAPVRVAR

Organism: Alexandrium catenella (NCBI:txid2925)

pLDDT: mean 82.85, std 21.24, range [27.0, 98.25]

Secondary structure (DSSP, 8-state):
---TTHHHHHHHHIIIIITTTS-S-EEEEEEESS--TTHHHHHHHHHHHHT-TTEEEEEEE--TTT-PPPPEEEEEEE---GGG-TTHHHHHHHHHHTEEEEEEEEEEESSHHHHHHHHHHHHHTT--EEEEE-GGGTTS-TT-TT-TT-EEEEEPPP---SS----PPPPPPPPPPPPP---PPP--PPP-------------

Foldseek 3Di:
DLPVCLVVVQVVCCVVCVVVVNDVAEEEEEEDQDDDVPRQVVSQVCCCVPVHPRYGYDYYYDDLLVAADAADQEEEAFAQPLVVDDSSLSSLVSPVVSYDLQHKYKYFHQAPVSLVSSQVSCVVVVWHWDKDFDVVCPPPDRPDPPRGSGIMIITDRDPDDPDDPPPDDDPDPDPPDPDPPPPDDPPPDDDDDDDDDDDDDDDD

Radius of gyration: 23.19 Å; chains: 1; bounding box: 47×80×50 Å